Protein AF-A0A2V5PEE8-F1 (afdb_monomer_lite)

Sequence (218 aa):
MLLSPWPALESLPDLNAVPAVWRRLLGQHFEPFRRTFLQPKPEPARSIPCDHCACAHEIIHQPNNSPPETRNTEHGTRIQHPSLLAICRCSPWTCPNLHLSPADIILLELSWPKLARALCRALGLNSHFADVRLHQTFQIGSWSAAAVSAILTIQSDPHEFRRVVAELVARLRQPFILLAPTSTHLDASCAELLACAQAGFFGLDSHVRLSEHGTLQP

pLDDT: mean 89.58, std 14.32, range [41.41, 98.75]

Secondary structure (DSSP, 8-state):
--S-STHHHHT-TTSEE-HHHHHHHHGGGHHHHHHHHEEEEEEEPSEEE-TTTSSEEEEEEE-TTSPPP-----S-----PPEEEEEE--SS--PPPEEE-GGGGEEEEE-HHHHHHHHHHHTT-EEEEEEEEETTEEEEEEETTTTEEEEEE--SSHHHHHHHHHHHHHHH-S-EEEEES-STT--HHHHHHHHHTT-EEEEHHHH-EE-TTS-EE-

Structure (mmCIF, N/CA/C/O backbone):
data_AF-A0A2V5PEE8-F1
#
_entry.id   AF-A0A2V5PEE8-F1
#
loop_
_atom_site.group_PDB
_atom_site.id
_atom_site.type_symbol
_atom_site.label_atom_id
_atom_site.label_alt_id
_atom_site.label_comp_id
_atom_site.label_asym_id
_atom_site.label_entity_id
_atom_site.label_seq_id
_atom_site.pdbx_PDB_ins_code
_atom_site.Cartn_x
_atom_site.Cartn_y
_atom_site.Cartn_z
_atom_site.occupancy
_atom_site.B_iso_or_equiv
_atom_site.auth_seq_id
_atom_site.auth_comp_id
_atom_site.auth_asym_id
_atom_site.auth_atom_id
_atom_site.pdbx_PDB_model_num
ATOM 1 N N . MET A 1 1 ? -6.081 -11.577 -13.758 1.00 45.28 1 MET A N 1
ATOM 2 C CA . MET A 1 1 ? -6.205 -10.110 -13.618 1.00 45.28 1 MET A CA 1
ATOM 3 C C . MET A 1 1 ? -6.466 -9.820 -12.156 1.00 45.28 1 MET A C 1
ATOM 5 O O . MET A 1 1 ? -7.412 -10.381 -11.620 1.00 45.28 1 MET A O 1
ATOM 9 N N . LEU A 1 2 ? -5.608 -9.037 -11.500 1.00 54.59 2 LEU A N 1
ATOM 10 C CA . LEU A 1 2 ? -5.876 -8.579 -10.137 1.00 54.59 2 LEU A CA 1
ATOM 11 C C . LEU A 1 2 ? -7.059 -7.604 -10.200 1.00 54.59 2 LEU A C 1
ATOM 13 O O . LEU A 1 2 ? -6.990 -6.606 -10.910 1.00 54.59 2 LEU A O 1
ATOM 17 N N . LEU A 1 3 ? -8.152 -7.925 -9.505 1.00 77.50 3 LEU A N 1
ATOM 18 C CA . LEU A 1 3 ? -9.361 -7.088 -9.401 1.00 77.50 3 LEU A CA 1
ATOM 19 C C . LEU A 1 3 ? -9.147 -5.849 -8.507 1.00 77.50 3 LEU A C 1
ATOM 21 O O . LEU A 1 3 ? -10.050 -5.032 -8.352 1.00 77.50 3 LEU A O 1
ATOM 25 N N . SER A 1 4 ? -7.969 -5.736 -7.890 1.00 90.31 4 SER A N 1
ATOM 26 C CA . SER A 1 4 ? -7.662 -4.804 -6.814 1.00 90.31 4 SER A CA 1
ATOM 27 C C . SER A 1 4 ? -6.193 -4.361 -6.892 1.00 90.31 4 SER A C 1
ATOM 29 O O . SER A 1 4 ? -5.327 -5.207 -7.133 1.00 90.31 4 SER A O 1
ATOM 31 N N . PRO A 1 5 ? -5.882 -3.066 -6.685 1.00 94.62 5 PRO A N 1
ATOM 32 C CA . PRO A 1 5 ? -4.507 -2.566 -6.700 1.00 94.62 5 PRO A CA 1
ATOM 33 C C . PRO A 1 5 ? -3.735 -2.866 -5.407 1.00 94.62 5 PRO A C 1
ATOM 35 O O . PRO A 1 5 ? -2.516 -2.733 -5.381 1.00 94.62 5 PRO A O 1
ATOM 38 N N . TRP A 1 6 ? -4.415 -3.229 -4.321 1.00 97.06 6 TRP A N 1
ATOM 39 C CA . TRP A 1 6 ? -3.818 -3.249 -2.985 1.00 97.06 6 TRP A CA 1
ATOM 40 C C . TRP A 1 6 ? -2.782 -4.355 -2.739 1.00 97.06 6 TRP A C 1
ATOM 42 O O . TRP A 1 6 ? -1.749 -4.028 -2.153 1.00 97.06 6 TRP A O 1
ATOM 52 N N . PRO A 1 7 ? -2.940 -5.597 -3.247 1.00 96.62 7 PRO A N 1
ATOM 53 C CA . PRO A 1 7 ? -1.907 -6.630 -3.106 1.00 96.62 7 PRO A CA 1
ATOM 54 C C . PRO A 1 7 ? -0.537 -6.215 -3.674 1.00 96.62 7 PRO A C 1
ATOM 56 O O . PRO A 1 7 ? 0.505 -6.702 -3.234 1.00 96.62 7 PRO A O 1
ATOM 59 N N . ALA A 1 8 ? -0.511 -5.282 -4.636 1.00 96.12 8 ALA A N 1
ATOM 60 C CA . ALA A 1 8 ? 0.733 -4.761 -5.199 1.00 96.12 8 ALA A CA 1
ATOM 61 C C . ALA A 1 8 ? 1.607 -4.056 -4.151 1.00 96.12 8 ALA A C 1
ATOM 63 O O . ALA A 1 8 ? 2.831 -4.097 -4.258 1.00 96.12 8 ALA A O 1
ATOM 64 N N . LEU A 1 9 ? 0.995 -3.423 -3.144 1.00 97.00 9 LEU A N 1
ATOM 65 C CA . LEU A 1 9 ? 1.716 -2.706 -2.091 1.00 97.00 9 LEU A CA 1
ATOM 66 C C . LEU A 1 9 ? 2.415 -3.667 -1.126 1.00 97.00 9 LEU A C 1
ATOM 68 O O . LEU A 1 9 ? 3.511 -3.380 -0.670 1.00 97.00 9 LEU A O 1
ATOM 72 N N . GLU A 1 10 ? 1.835 -4.837 -0.881 1.00 96.88 10 GLU A N 1
ATOM 73 C CA . GLU A 1 10 ? 2.444 -5.879 -0.040 1.00 96.88 10 GLU A CA 1
ATOM 74 C C . GLU A 1 10 ? 3.516 -6.671 -0.807 1.00 96.88 10 GLU A C 1
ATOM 76 O O . GLU A 1 10 ? 4.359 -7.329 -0.217 1.00 96.88 10 GLU A O 1
ATOM 81 N N . SER A 1 11 ? 3.548 -6.569 -2.137 1.00 95.62 11 SER A N 1
ATOM 82 C CA . SER A 1 11 ? 4.553 -7.247 -2.967 1.00 95.62 11 SER A CA 1
ATOM 83 C C . SER A 1 11 ? 5.883 -6.484 -3.079 1.00 95.62 11 SER A C 1
ATOM 85 O O . SER A 1 11 ? 6.828 -6.994 -3.682 1.00 95.62 11 SER A O 1
ATOM 87 N N . LEU A 1 12 ? 5.961 -5.250 -2.565 1.00 94.31 12 LEU A N 1
ATOM 88 C CA . LEU A 1 12 ? 7.124 -4.368 -2.700 1.00 94.31 12 LEU A CA 1
ATOM 89 C C . LEU A 1 12 ? 7.669 -3.964 -1.326 1.00 94.31 12 LEU A C 1
ATOM 91 O O . LEU A 1 12 ? 7.121 -3.042 -0.721 1.00 94.31 12 LEU A O 1
ATOM 95 N N . PRO A 1 13 ? 8.780 -4.572 -0.864 1.00 91.12 13 PRO A N 1
ATOM 96 C CA . PRO A 1 13 ? 9.318 -4.323 0.467 1.00 91.12 13 PRO A CA 1
ATOM 97 C C . PRO A 1 13 ? 9.578 -2.861 0.793 1.00 91.12 13 PRO A C 1
ATOM 99 O O . PRO A 1 13 ? 9.283 -2.468 1.903 1.00 91.12 13 PRO A O 1
ATOM 102 N N . ASP A 1 14 ? 10.053 -2.048 -0.153 1.00 91.56 14 ASP A N 1
ATOM 103 C CA . ASP A 1 14 ? 10.361 -0.630 0.086 1.00 91.56 14 ASP A CA 1
ATOM 104 C C . ASP A 1 14 ? 9.346 0.334 -0.554 1.00 91.56 14 ASP A C 1
ATOM 106 O O . ASP A 1 14 ? 9.611 1.535 -0.672 1.00 91.56 14 ASP A O 1
ATOM 110 N N . LEU A 1 15 ? 8.219 -0.189 -1.055 1.00 96.00 15 LEU A N 1
ATOM 111 C CA . LEU A 1 15 ? 7.179 0.572 -1.764 1.00 96.00 15 LEU A CA 1
ATOM 112 C C . LEU A 1 15 ? 7.715 1.473 -2.881 1.00 96.00 15 LEU A C 1
ATOM 114 O O . LEU A 1 15 ? 7.145 2.524 -3.190 1.00 96.00 15 LEU A O 1
ATOM 118 N N . ASN A 1 16 ? 8.817 1.054 -3.498 1.00 95.50 16 ASN A N 1
ATOM 119 C CA . ASN A 1 16 ? 9.395 1.700 -4.656 1.00 95.50 16 ASN A CA 1
ATOM 120 C C . ASN A 1 16 ? 9.875 0.665 -5.670 1.00 95.50 16 ASN A C 1
ATOM 122 O O . ASN A 1 16 ? 10.332 -0.416 -5.307 1.00 95.50 16 ASN A O 1
ATOM 126 N N . ALA A 1 17 ? 9.711 0.990 -6.948 1.00 96.06 17 ALA A N 1
ATOM 127 C CA . ALA A 1 17 ? 10.112 0.144 -8.061 1.00 96.06 17 ALA A CA 1
ATOM 128 C C . ALA A 1 17 ? 10.103 0.932 -9.379 1.00 96.06 17 ALA A C 1
ATOM 130 O O . ALA A 1 17 ? 9.542 2.026 -9.472 1.00 96.06 17 ALA A O 1
ATOM 131 N N . VAL A 1 18 ? 10.704 0.365 -10.425 1.00 95.88 18 VAL A N 1
ATOM 132 C CA . VAL A 1 18 ? 10.614 0.910 -11.790 1.00 95.88 18 VAL A CA 1
ATOM 133 C C . VAL A 1 18 ? 9.204 0.746 -12.377 1.00 95.88 18 VAL A C 1
ATOM 135 O O . VAL A 1 18 ? 8.442 -0.114 -11.919 1.00 95.88 18 VAL A O 1
ATOM 138 N N . PRO A 1 19 ? 8.827 1.504 -13.428 1.00 95.81 19 PRO A N 1
ATOM 139 C CA . PRO A 1 19 ? 7.478 1.466 -13.987 1.00 95.81 19 PRO A CA 1
ATOM 140 C C . PRO A 1 19 ? 7.071 0.078 -14.484 1.00 95.81 19 PRO A C 1
ATOM 142 O O . PRO A 1 19 ? 5.904 -0.283 -14.374 1.00 95.81 19 PRO A O 1
ATOM 145 N N . ALA A 1 20 ? 8.016 -0.720 -14.993 1.00 92.94 20 ALA A N 1
ATOM 146 C CA . ALA A 1 20 ? 7.753 -2.090 -15.434 1.00 92.94 20 ALA A CA 1
ATOM 147 C C . ALA A 1 20 ? 7.239 -2.989 -14.292 1.00 92.94 20 ALA A C 1
ATOM 149 O O . ALA A 1 20 ? 6.249 -3.699 -14.463 1.00 92.94 20 ALA A O 1
ATOM 150 N N . VAL A 1 21 ? 7.847 -2.902 -13.102 1.00 94.69 21 VAL A N 1
ATOM 151 C CA . VAL A 1 21 ? 7.426 -3.672 -11.918 1.00 94.69 21 VAL A CA 1
ATOM 152 C C . VAL A 1 21 ? 6.038 -3.236 -11.463 1.00 94.69 21 VAL A C 1
ATOM 154 O O . VAL A 1 21 ? 5.158 -4.074 -11.280 1.00 94.69 21 VAL A O 1
ATOM 157 N N . TRP A 1 22 ? 5.815 -1.925 -11.338 1.00 96.25 22 TRP A N 1
ATOM 158 C CA . TRP A 1 22 ? 4.511 -1.391 -10.953 1.00 96.25 22 TRP A CA 1
ATOM 159 C C . TRP A 1 22 ? 3.411 -1.771 -11.949 1.00 96.25 22 TRP A C 1
ATOM 161 O O . TRP A 1 22 ? 2.328 -2.159 -11.525 1.00 96.25 22 TRP A O 1
ATOM 171 N N . ARG A 1 23 ? 3.678 -1.720 -13.262 1.00 95.12 23 ARG A N 1
ATOM 172 C CA . ARG A 1 23 ? 2.737 -2.173 -14.303 1.00 95.12 23 ARG A CA 1
ATOM 173 C C . ARG A 1 23 ? 2.395 -3.645 -14.159 1.00 95.12 23 ARG A C 1
ATOM 175 O O . ARG A 1 23 ? 1.227 -4.003 -14.260 1.00 95.12 23 ARG A O 1
ATOM 182 N N . ARG A 1 24 ? 3.397 -4.487 -13.900 1.00 93.19 24 ARG A N 1
ATOM 183 C CA . ARG A 1 24 ? 3.196 -5.925 -13.703 1.00 93.19 24 ARG A CA 1
ATOM 184 C C . ARG A 1 24 ? 2.301 -6.212 -12.497 1.00 93.19 24 ARG A C 1
ATOM 186 O O . ARG A 1 24 ? 1.433 -7.071 -12.590 1.00 93.19 24 ARG A O 1
ATOM 193 N N . LEU A 1 25 ? 2.498 -5.488 -11.394 1.00 94.50 25 LEU A N 1
ATOM 194 C CA . LEU A 1 25 ? 1.741 -5.689 -10.155 1.00 94.50 25 LEU A CA 1
ATOM 195 C C . LEU A 1 25 ? 0.342 -5.055 -10.189 1.00 94.50 25 LEU A C 1
ATOM 197 O O . LEU A 1 25 ? -0.610 -5.655 -9.710 1.00 94.50 25 LEU A O 1
ATOM 201 N N . LEU A 1 26 ? 0.193 -3.854 -10.750 1.00 95.38 26 LEU A N 1
ATOM 202 C CA . LEU A 1 26 ? -1.079 -3.117 -10.754 1.00 95.38 26 LEU A CA 1
ATOM 203 C C . LEU A 1 26 ? -1.955 -3.430 -11.976 1.00 95.38 26 LEU A C 1
ATOM 205 O O . LEU A 1 26 ? -3.162 -3.184 -11.950 1.00 95.38 26 LEU A O 1
ATOM 209 N N . GLY A 1 27 ? -1.373 -3.944 -13.063 1.00 94.00 27 GLY A N 1
ATOM 210 C CA . GLY A 1 27 ? -2.080 -4.212 -14.313 1.00 94.00 27 GLY A CA 1
ATOM 211 C C . GLY A 1 27 ? -2.817 -2.973 -14.830 1.00 94.00 27 GLY A C 1
ATOM 212 O O . GLY A 1 27 ? -2.241 -1.891 -14.951 1.00 94.00 27 GLY A O 1
ATOM 213 N N . GLN A 1 28 ? -4.119 -3.116 -15.085 1.00 93.62 28 GLN A N 1
ATOM 214 C CA . GLN A 1 28 ? -4.995 -2.029 -15.544 1.00 93.62 28 GLN A CA 1
ATOM 215 C C . GLN A 1 28 ? -5.064 -0.832 -14.579 1.00 93.62 28 GLN A C 1
ATOM 217 O O . GLN A 1 28 ? -5.349 0.287 -14.995 1.00 93.62 28 GLN A O 1
ATOM 222 N N . HIS A 1 29 ? -4.768 -1.043 -13.293 1.00 95.38 29 HIS A N 1
ATOM 223 C CA . HIS A 1 29 ? -4.786 0.015 -12.287 1.00 95.38 29 HIS A CA 1
ATOM 224 C C . HIS A 1 29 ? -3.525 0.883 -12.313 1.00 95.38 29 HIS A C 1
ATOM 226 O O . HIS A 1 29 ? -3.471 1.885 -11.603 1.00 95.38 29 HIS A O 1
ATOM 232 N N . PHE A 1 30 ? -2.517 0.537 -13.121 1.00 95.94 30 PHE A N 1
ATOM 233 C CA . PHE A 1 30 ? -1.228 1.219 -13.100 1.00 95.94 30 PHE A CA 1
ATOM 234 C C . PHE A 1 30 ? -1.333 2.721 -13.365 1.00 95.94 30 PHE A C 1
ATOM 236 O O . PHE A 1 30 ? -0.874 3.500 -12.539 1.00 95.94 30 PHE A O 1
ATOM 243 N N . GLU A 1 31 ? -1.929 3.151 -14.479 1.00 96.19 31 GLU A N 1
ATOM 244 C CA . GLU A 1 31 ? -1.975 4.581 -14.818 1.00 96.19 31 GLU A CA 1
ATOM 245 C C . GLU A 1 31 ? -2.775 5.432 -13.811 1.00 96.19 31 GLU A C 1
ATOM 247 O O . GLU A 1 31 ? -2.235 6.448 -13.352 1.00 96.19 31 GLU A O 1
ATOM 252 N N . PRO A 1 32 ? -4.002 5.055 -13.383 1.00 96.31 32 PRO A N 1
ATOM 253 C CA . PRO A 1 32 ? -4.707 5.823 -12.357 1.00 96.31 32 PRO A CA 1
ATOM 254 C C . PRO A 1 32 ? -3.964 5.822 -11.017 1.00 96.31 32 PRO A C 1
ATOM 256 O O . PRO A 1 32 ? -3.878 6.868 -10.371 1.00 96.31 32 PRO A O 1
ATOM 259 N N . PHE A 1 33 ? -3.378 4.690 -10.612 1.00 97.50 33 PHE A N 1
ATOM 260 C CA . PHE A 1 33 ? -2.628 4.597 -9.360 1.00 97.50 33 PHE A CA 1
ATOM 261 C C . PHE A 1 33 ? -1.346 5.434 -9.410 1.00 97.50 33 PHE A C 1
ATOM 263 O O . PHE A 1 33 ? -1.071 6.205 -8.493 1.00 97.50 33 PHE A O 1
ATOM 270 N N . ARG A 1 34 ? -0.588 5.348 -10.508 1.00 96.94 34 ARG A N 1
ATOM 271 C CA . ARG A 1 34 ? 0.643 6.110 -10.736 1.00 96.94 34 ARG A CA 1
ATOM 272 C C . ARG A 1 34 ? 0.391 7.604 -10.656 1.00 96.94 34 ARG A C 1
ATOM 274 O O . ARG A 1 34 ? 1.110 8.297 -9.943 1.00 96.94 34 ARG A O 1
ATOM 281 N N . ARG A 1 35 ? -0.619 8.098 -11.377 1.00 96.12 35 ARG A N 1
ATOM 282 C CA . ARG A 1 35 ? -0.937 9.531 -11.431 1.00 96.12 35 ARG A CA 1
ATOM 283 C C . ARG A 1 35 ? -1.267 10.096 -10.051 1.00 96.12 35 ARG A C 1
ATOM 285 O O . ARG A 1 35 ? -0.891 11.229 -9.754 1.00 96.12 35 ARG A O 1
ATOM 292 N N . THR A 1 36 ? -1.965 9.324 -9.220 1.00 96.81 36 THR A N 1
ATOM 293 C CA . THR A 1 36 ? -2.454 9.815 -7.929 1.00 96.81 36 THR A CA 1
ATOM 294 C C . THR A 1 36 ? -1.487 9.542 -6.780 1.00 96.81 36 THR A C 1
ATOM 296 O O . THR A 1 36 ? -1.295 10.418 -5.936 1.00 96.81 36 THR A O 1
ATOM 299 N N . PHE A 1 37 ? -0.875 8.359 -6.722 1.00 98.06 37 PHE A N 1
ATOM 300 C CA . PHE A 1 37 ? -0.197 7.864 -5.519 1.00 98.06 37 PHE A CA 1
ATOM 301 C C . PHE A 1 37 ? 1.295 7.629 -5.677 1.00 98.06 37 PHE A C 1
ATOM 303 O O . PHE A 1 37 ? 1.962 7.516 -4.655 1.00 98.06 37 PHE A O 1
ATOM 310 N N . LEU A 1 38 ? 1.839 7.589 -6.894 1.00 97.88 38 LEU A N 1
ATOM 311 C CA . LEU A 1 38 ? 3.279 7.428 -7.083 1.00 97.88 38 LEU A CA 1
ATOM 312 C C . LEU A 1 38 ? 3.967 8.777 -7.308 1.00 97.88 38 LEU A C 1
ATOM 314 O O . LEU A 1 38 ? 3.381 9.731 -7.830 1.00 97.88 38 LEU A O 1
ATOM 318 N N . GLN A 1 39 ? 5.227 8.862 -6.899 1.00 97.31 39 GLN A N 1
ATOM 319 C CA . GLN A 1 39 ? 6.101 10.003 -7.156 1.00 97.31 39 GLN A CA 1
ATOM 320 C C . GLN A 1 39 ? 7.490 9.518 -7.594 1.00 97.31 39 GLN A C 1
ATOM 322 O O . GLN A 1 39 ? 7.911 8.438 -7.179 1.00 97.31 39 GLN A O 1
ATOM 327 N N . PRO A 1 40 ? 8.192 10.262 -8.464 1.00 97.06 40 PRO A N 1
ATOM 328 C CA . PRO A 1 40 ? 9.545 9.903 -8.864 1.00 97.06 40 PRO A CA 1
ATOM 329 C C . PRO A 1 40 ? 10.533 10.162 -7.724 1.00 97.06 40 PRO A C 1
ATOM 331 O O . PRO A 1 40 ? 10.466 11.203 -7.067 1.00 97.06 40 PRO A O 1
ATOM 334 N N . LYS A 1 41 ? 11.486 9.249 -7.541 1.00 94.38 41 LYS A N 1
ATOM 335 C CA . LYS A 1 41 ? 12.685 9.489 -6.737 1.00 94.38 41 LYS A CA 1
ATOM 336 C C . LYS A 1 41 ? 13.744 10.219 -7.575 1.00 94.38 41 LYS A C 1
ATOM 338 O O . LYS A 1 41 ? 13.772 10.045 -8.794 1.00 94.38 41 LYS A O 1
ATOM 343 N N . PRO A 1 42 ? 14.625 11.019 -6.945 1.00 90.44 42 PRO A N 1
ATOM 344 C CA . PRO A 1 42 ? 15.695 11.722 -7.656 1.00 90.44 42 PRO A CA 1
ATOM 345 C C . PRO A 1 42 ? 16.699 10.770 -8.314 1.00 90.44 42 PRO A C 1
ATOM 347 O O . PRO A 1 42 ? 17.262 11.077 -9.361 1.00 90.44 42 PRO A O 1
ATOM 350 N N . GLU A 1 43 ? 16.930 9.620 -7.683 1.00 91.44 43 GLU A N 1
ATOM 351 C CA . G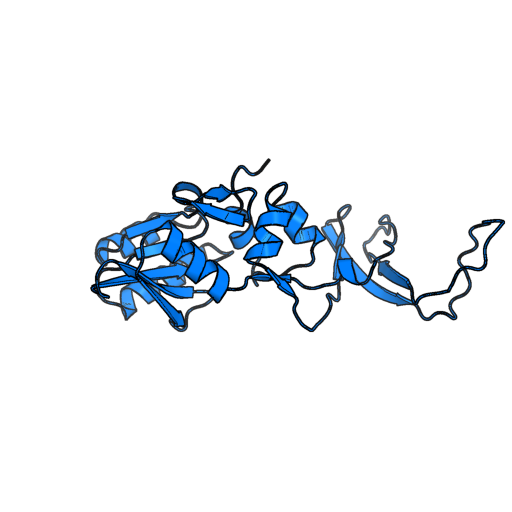LU A 1 43 ? 17.895 8.627 -8.138 1.00 91.44 43 GLU A CA 1
ATOM 352 C C . GLU A 1 43 ? 17.251 7.665 -9.148 1.00 91.44 43 GLU A C 1
ATOM 354 O O . GLU A 1 43 ? 16.196 7.089 -8.855 1.00 91.44 43 GLU A O 1
ATOM 359 N N . PRO A 1 44 ? 17.870 7.454 -10.324 1.00 90.56 44 PRO A N 1
ATOM 360 C CA . PRO A 1 44 ? 17.406 6.446 -11.261 1.00 90.56 44 PRO A CA 1
ATOM 361 C C . PRO A 1 44 ? 17.688 5.037 -10.731 1.00 90.56 44 PRO A C 1
ATOM 363 O O . PRO A 1 44 ? 18.603 4.806 -9.935 1.00 90.56 44 PRO A O 1
ATOM 366 N N . ALA A 1 45 ? 16.921 4.071 -11.223 1.00 92.50 45 ALA A N 1
ATOM 367 C CA . ALA A 1 45 ? 17.178 2.668 -10.962 1.00 92.50 45 ALA A CA 1
ATOM 368 C C . ALA A 1 45 ? 18.542 2.248 -11.527 1.00 92.50 45 ALA A C 1
ATOM 370 O O . ALA A 1 45 ? 18.963 2.695 -12.593 1.00 92.50 45 ALA A O 1
ATOM 371 N N . ARG A 1 46 ? 19.219 1.350 -10.807 1.00 91.88 46 ARG A N 1
ATOM 372 C CA . ARG A 1 46 ? 20.481 0.725 -11.245 1.00 91.88 46 ARG A CA 1
ATOM 373 C C . ARG A 1 46 ? 20.263 -0.627 -11.916 1.00 91.88 46 ARG A C 1
ATOM 375 O O . ARG A 1 46 ? 21.160 -1.150 -12.571 1.00 91.88 46 ARG A O 1
ATOM 382 N N . SER A 1 47 ? 19.075 -1.193 -11.747 1.00 91.75 47 SER A N 1
ATOM 383 C CA . SER A 1 47 ? 18.680 -2.448 -12.360 1.00 91.75 47 SER A CA 1
ATOM 384 C C . SER A 1 47 ? 17.174 -2.505 -12.609 1.00 91.75 47 SER A C 1
ATOM 386 O O . SER A 1 47 ? 16.397 -1.766 -12.001 1.00 91.75 47 SER A O 1
ATOM 388 N N . ILE A 1 48 ? 16.767 -3.397 -13.510 1.00 91.88 48 ILE A N 1
ATOM 389 C CA . ILE A 1 48 ? 15.367 -3.762 -13.763 1.00 91.88 48 ILE A CA 1
ATOM 390 C C . ILE A 1 48 ? 15.221 -5.286 -13.710 1.00 91.88 48 ILE A C 1
ATOM 392 O O . ILE A 1 48 ? 16.187 -5.992 -13.997 1.00 91.88 48 ILE A O 1
ATOM 396 N N . PRO A 1 49 ? 14.053 -5.833 -13.337 1.00 89.75 49 PRO A N 1
ATOM 397 C CA . PRO A 1 49 ? 13.855 -7.279 -13.364 1.00 89.75 49 PRO A CA 1
ATOM 398 C C . PRO A 1 49 ? 13.903 -7.820 -14.796 1.00 89.75 49 PRO A C 1
ATOM 400 O O . PRO A 1 49 ? 13.391 -7.200 -15.727 1.00 89.75 49 PRO A O 1
ATOM 403 N N . CYS A 1 50 ? 14.466 -9.013 -14.951 1.00 89.25 50 CYS A N 1
ATOM 404 C CA . CYS A 1 50 ? 14.406 -9.772 -16.187 1.00 89.25 50 CYS A CA 1
ATOM 405 C C . CYS A 1 50 ? 13.109 -10.587 -16.247 1.00 89.25 50 CYS A C 1
ATOM 407 O O . CYS A 1 50 ? 12.869 -11.435 -15.386 1.00 89.25 50 CYS A O 1
ATOM 409 N N . ASP A 1 51 ? 12.325 -10.408 -17.310 1.00 85.31 51 ASP A N 1
ATOM 410 C CA . ASP A 1 51 ? 11.096 -11.183 -17.532 1.00 85.31 51 ASP A CA 1
ATOM 411 C C . ASP A 1 51 ? 11.347 -12.641 -17.970 1.00 85.31 51 ASP A C 1
ATOM 413 O O . ASP A 1 51 ? 10.409 -13.432 -18.023 1.00 85.31 51 ASP A O 1
ATOM 417 N N . HIS A 1 52 ? 12.595 -13.020 -18.281 1.00 85.69 52 HIS A N 1
ATOM 418 C CA . HIS A 1 52 ? 12.933 -14.360 -18.775 1.00 85.69 52 HIS A CA 1
ATOM 419 C C . HIS A 1 52 ? 13.513 -15.288 -17.699 1.00 85.69 52 HIS A C 1
ATOM 421 O O . HIS A 1 52 ? 13.086 -16.432 -17.586 1.00 85.69 52 HIS A O 1
ATOM 427 N N . CYS A 1 53 ? 14.484 -14.816 -16.910 1.00 87.88 53 CYS A N 1
ATOM 428 C CA . CYS A 1 53 ? 15.248 -15.666 -15.987 1.00 87.88 53 CYS A CA 1
ATOM 429 C C . CYS A 1 53 ? 15.131 -15.266 -14.508 1.00 87.88 53 CYS A C 1
ATOM 431 O O . CYS A 1 53 ? 15.843 -15.818 -13.675 1.00 87.88 53 CYS A O 1
ATOM 433 N N . ALA A 1 54 ? 14.278 -14.289 -14.180 1.00 84.06 54 ALA A N 1
ATOM 434 C CA . ALA A 1 54 ? 14.100 -13.739 -12.832 1.00 84.06 54 ALA A CA 1
ATOM 435 C C . ALA A 1 54 ? 15.352 -13.099 -12.184 1.00 84.06 54 ALA A C 1
ATOM 437 O O . ALA A 1 54 ? 15.278 -12.634 -11.047 1.00 84.06 54 ALA A O 1
ATOM 438 N N . CYS A 1 55 ? 16.486 -13.000 -12.891 1.00 89.38 55 CYS A N 1
ATOM 439 C CA . CYS A 1 55 ? 17.607 -12.150 -12.485 1.00 89.38 55 CYS A CA 1
ATOM 440 C C . CYS A 1 55 ? 17.259 -10.656 -12.622 1.00 89.38 55 CYS A C 1
ATOM 442 O O . CYS A 1 55 ? 16.200 -10.280 -13.125 1.00 89.38 55 CYS A O 1
ATOM 444 N N . ALA A 1 56 ? 18.192 -9.789 -12.234 1.00 89.50 56 ALA A N 1
ATOM 445 C CA . ALA A 1 56 ? 18.132 -8.366 -12.539 1.00 89.50 56 ALA A CA 1
ATOM 446 C C . ALA A 1 56 ? 19.046 -8.039 -13.732 1.00 89.50 56 ALA A C 1
ATOM 448 O O . ALA A 1 56 ? 20.208 -8.451 -13.764 1.00 89.50 56 ALA A O 1
ATOM 449 N N . HIS A 1 57 ? 18.526 -7.299 -14.710 1.00 91.38 57 HIS A N 1
ATOM 450 C CA . HIS A 1 57 ? 19.343 -6.616 -15.704 1.00 91.38 57 HIS A CA 1
ATOM 451 C C . HIS A 1 57 ? 19.985 -5.392 -15.059 1.00 91.38 57 HIS A C 1
ATOM 453 O O . HIS A 1 57 ? 19.289 -4.541 -14.508 1.00 91.38 57 HIS A O 1
ATOM 459 N N . GLU A 1 58 ? 21.303 -5.288 -15.152 1.00 93.12 58 GLU A N 1
ATOM 460 C CA . GLU A 1 58 ? 22.057 -4.107 -14.746 1.00 93.12 58 GLU A CA 1
ATOM 461 C C . GLU A 1 58 ? 21.916 -3.011 -15.803 1.00 93.12 58 GLU A C 1
ATOM 463 O O . GLU A 1 58 ? 22.034 -3.288 -16.998 1.00 93.12 58 GLU A O 1
ATOM 468 N N . ILE A 1 59 ? 21.665 -1.776 -15.368 1.00 92.31 59 ILE A N 1
ATOM 469 C CA . ILE A 1 59 ? 21.564 -0.618 -16.255 1.00 92.31 59 ILE A CA 1
ATOM 470 C C . ILE A 1 59 ? 22.957 -0.030 -16.473 1.00 92.31 59 ILE A C 1
ATOM 472 O O . ILE A 1 59 ? 23.635 0.366 -15.525 1.00 92.31 59 ILE A O 1
ATOM 476 N N . ILE A 1 60 ? 23.357 0.076 -17.736 1.00 90.00 60 ILE A N 1
ATOM 477 C CA . ILE A 1 60 ? 24.640 0.624 -18.165 1.00 90.00 60 ILE A CA 1
ATOM 478 C C . ILE A 1 60 ? 24.390 1.820 -19.080 1.00 90.00 60 ILE A C 1
ATOM 480 O O . ILE A 1 60 ? 23.561 1.780 -19.991 1.00 90.00 60 ILE A O 1
ATOM 484 N N . HIS A 1 61 ? 25.145 2.890 -18.840 1.00 85.19 61 HIS A N 1
ATOM 485 C CA . HIS A 1 61 ? 25.221 4.033 -19.738 1.00 85.19 61 HIS A CA 1
ATOM 486 C C . HIS A 1 61 ? 26.300 3.761 -20.780 1.00 85.19 61 HIS A C 1
ATOM 488 O O . HIS A 1 61 ? 27.491 3.821 -20.469 1.00 85.19 61 HIS A O 1
ATOM 494 N N . GLN A 1 62 ? 25.898 3.463 -22.012 1.00 71.94 62 GLN A N 1
ATOM 495 C CA . GLN A 1 62 ? 26.859 3.313 -23.092 1.00 71.94 62 GLN A CA 1
ATOM 496 C C . GLN A 1 62 ? 27.259 4.705 -23.612 1.00 71.94 62 GLN A C 1
ATOM 498 O O . GLN A 1 62 ? 26.384 5.470 -24.040 1.00 71.94 62 GLN A O 1
ATOM 503 N N . PRO A 1 63 ? 28.554 5.073 -23.577 1.00 60.78 63 PRO A N 1
ATOM 504 C CA . PRO A 1 63 ? 29.009 6.332 -24.147 1.00 60.78 63 PRO A CA 1
ATOM 505 C C . PRO A 1 63 ? 28.772 6.345 -25.663 1.00 60.78 63 PRO A C 1
ATOM 507 O O . PRO A 1 63 ? 28.880 5.317 -26.330 1.00 60.78 63 PRO A O 1
ATOM 510 N N . ASN A 1 64 ? 28.511 7.528 -26.223 1.00 58.31 64 ASN A N 1
ATOM 511 C CA . ASN A 1 64 ? 28.238 7.728 -27.656 1.00 58.31 64 ASN A CA 1
ATOM 512 C C . ASN A 1 64 ? 29.341 7.206 -28.598 1.00 58.31 64 ASN A C 1
ATOM 514 O O . ASN A 1 64 ? 29.111 7.071 -29.792 1.00 58.31 64 ASN A O 1
ATOM 518 N N . ASN A 1 65 ? 30.526 6.902 -28.066 1.00 54.72 65 ASN A N 1
ATOM 519 C CA . ASN A 1 65 ? 31.710 6.523 -28.833 1.00 54.72 65 ASN A CA 1
ATOM 520 C C . ASN A 1 65 ? 31.901 5.001 -28.946 1.00 54.72 65 ASN A C 1
ATOM 522 O O . ASN A 1 65 ? 32.927 4.552 -29.455 1.00 54.72 65 ASN A O 1
ATOM 526 N N . SER A 1 66 ? 30.968 4.195 -28.435 1.00 52.84 66 SER A N 1
ATOM 527 C CA . SER A 1 66 ? 30.993 2.750 -28.666 1.00 52.84 66 SER A CA 1
ATOM 528 C C . SER A 1 66 ? 30.833 2.462 -30.164 1.00 52.84 66 SER A C 1
ATOM 530 O O . SER A 1 66 ? 30.028 3.138 -30.812 1.00 52.84 66 SER A O 1
ATOM 532 N N . PRO A 1 67 ? 31.573 1.487 -30.732 1.00 52.12 67 PRO A N 1
ATOM 533 C CA . PRO A 1 67 ? 31.425 1.129 -32.136 1.00 52.12 67 PRO A CA 1
ATOM 534 C C . PRO A 1 67 ? 29.943 0.872 -32.427 1.00 52.12 67 PRO A C 1
ATOM 536 O O . PRO A 1 67 ? 29.297 0.196 -31.620 1.00 52.12 67 PRO A O 1
ATOM 539 N N . PRO A 1 68 ? 29.380 1.413 -33.522 1.00 50.41 68 PRO A N 1
ATOM 540 C CA . PRO A 1 68 ? 28.009 1.103 -33.882 1.00 50.41 68 PRO A CA 1
ATOM 541 C C . PRO A 1 68 ? 27.890 -0.417 -33.986 1.00 50.41 68 PRO A C 1
ATOM 543 O O . PRO A 1 68 ? 28.621 -1.041 -34.757 1.00 50.41 68 PRO A O 1
ATOM 546 N N . GLU A 1 69 ? 26.990 -1.015 -33.203 1.00 49.28 69 GLU A N 1
ATOM 547 C CA . GLU A 1 69 ? 26.539 -2.369 -33.501 1.00 49.28 69 GLU A CA 1
ATOM 548 C C . GLU A 1 69 ? 26.077 -2.346 -34.958 1.00 49.28 69 GLU A C 1
ATOM 550 O O . GLU A 1 69 ? 25.221 -1.540 -35.337 1.00 49.28 69 GLU A O 1
ATOM 555 N N . THR A 1 70 ? 26.713 -3.163 -35.794 1.00 41.66 70 THR A N 1
ATOM 556 C CA . THR A 1 70 ? 26.491 -3.249 -37.236 1.00 41.66 70 THR A CA 1
ATOM 557 C C . THR A 1 70 ? 25.094 -3.796 -37.519 1.00 41.66 70 THR A C 1
ATOM 559 O O . THR A 1 70 ? 24.904 -4.942 -37.915 1.00 41.66 70 THR A O 1
ATOM 562 N N . ARG A 1 71 ? 24.074 -2.959 -37.335 1.00 47.31 71 ARG A N 1
ATOM 563 C CA . ARG A 1 71 ? 22.797 -3.103 -38.020 1.00 47.31 71 ARG A CA 1
ATOM 564 C C . ARG A 1 71 ? 22.882 -2.288 -39.296 1.00 47.31 71 ARG A C 1
ATOM 566 O O . ARG A 1 71 ? 22.889 -1.062 -39.259 1.00 47.31 71 ARG A O 1
ATOM 573 N N . ASN A 1 72 ? 22.951 -2.998 -40.418 1.00 41.41 72 ASN A N 1
ATOM 574 C CA . ASN A 1 72 ? 22.759 -2.440 -41.748 1.00 41.41 72 ASN A CA 1
ATOM 575 C C . ASN A 1 72 ? 21.377 -1.771 -41.797 1.00 41.41 72 ASN A C 1
ATOM 577 O O . ASN A 1 72 ? 20.366 -2.434 -42.014 1.00 41.41 72 ASN A O 1
ATOM 581 N N . THR A 1 73 ? 21.320 -0.468 -41.548 1.00 47.00 73 THR A N 1
ATOM 582 C CA . THR A 1 73 ? 20.159 0.363 -41.867 1.00 47.00 73 THR A CA 1
ATOM 583 C C . THR A 1 73 ? 20.636 1.463 -42.792 1.00 47.00 73 THR A C 1
ATOM 585 O O . THR A 1 73 ? 21.247 2.440 -42.363 1.00 47.00 73 THR A O 1
ATOM 588 N N . GLU A 1 74 ? 20.395 1.249 -44.080 1.00 49.78 74 GLU A N 1
ATOM 589 C CA . GLU A 1 74 ? 20.472 2.275 -45.108 1.00 49.78 74 GLU A CA 1
ATOM 590 C C . GLU A 1 74 ? 19.418 3.348 -44.792 1.00 49.78 74 GLU A C 1
ATOM 592 O O . GLU A 1 74 ? 18.267 3.018 -44.524 1.00 49.78 74 GLU A O 1
ATOM 597 N N . HIS A 1 75 ? 19.821 4.619 -44.853 1.00 47.28 75 HIS A N 1
ATOM 598 C CA . HIS A 1 75 ? 19.048 5.844 -44.588 1.00 47.28 75 HIS A CA 1
ATOM 599 C C . HIS A 1 75 ? 18.908 6.320 -43.131 1.00 47.28 75 HIS A C 1
ATOM 601 O O . HIS A 1 75 ? 18.097 5.833 -42.348 1.00 47.28 75 HIS A O 1
ATOM 607 N N . GLY A 1 76 ? 19.597 7.434 -42.848 1.00 45.66 76 GLY A N 1
ATOM 608 C CA . GLY A 1 76 ? 19.188 8.417 -41.843 1.00 45.66 76 GLY A CA 1
ATOM 609 C C . GLY A 1 76 ? 20.261 8.750 -40.811 1.00 45.66 76 GLY A C 1
ATOM 610 O O . GLY A 1 76 ? 20.658 7.903 -40.016 1.00 45.66 76 GLY A O 1
ATOM 611 N N . THR A 1 77 ? 20.694 10.012 -40.784 1.00 43.25 77 THR A N 1
ATOM 612 C CA . THR A 1 77 ? 21.580 10.593 -39.766 1.00 43.25 77 THR A CA 1
ATOM 613 C C . THR A 1 77 ? 20.949 10.434 -38.379 1.00 43.25 77 THR A C 1
ATOM 615 O O . THR A 1 77 ? 20.064 11.196 -37.991 1.00 43.25 77 THR A O 1
ATOM 618 N N . ARG A 1 78 ? 21.359 9.406 -37.632 1.00 52.22 78 ARG A N 1
ATOM 619 C CA . ARG A 1 78 ? 20.818 9.113 -36.301 1.00 52.22 78 ARG A CA 1
ATOM 620 C C . ARG A 1 78 ? 21.585 9.935 -35.270 1.00 52.22 78 ARG A C 1
ATOM 622 O O . ARG A 1 78 ? 22.781 9.730 -35.087 1.00 52.22 78 ARG A O 1
ATOM 629 N N . ILE A 1 79 ? 20.902 10.860 -34.597 1.00 45.88 79 ILE A N 1
ATOM 630 C CA . ILE A 1 79 ? 21.437 11.527 -33.404 1.00 45.88 79 ILE A CA 1
ATOM 631 C C . ILE A 1 79 ? 21.755 10.420 -32.388 1.00 45.88 79 ILE A C 1
ATOM 633 O O . ILE A 1 79 ? 20.852 9.734 -31.906 1.00 45.88 79 ILE A O 1
ATOM 637 N N . GLN A 1 80 ? 23.043 10.190 -32.124 1.00 49.66 80 GLN A N 1
ATOM 638 C CA . GLN A 1 80 ? 23.506 9.214 -31.140 1.00 49.66 80 GLN A CA 1
ATOM 639 C C . GLN A 1 80 ? 23.277 9.804 -29.748 1.00 49.66 80 GLN A C 1
ATOM 641 O O . GLN A 1 80 ? 24.088 10.566 -29.225 1.00 49.66 80 GLN A O 1
ATOM 646 N N . HIS A 1 81 ? 22.120 9.506 -29.168 1.00 52.06 81 HIS A N 1
ATOM 647 C CA . HIS A 1 81 ? 21.924 9.690 -27.738 1.00 52.06 81 HIS A CA 1
ATOM 648 C C . HIS A 1 81 ? 22.670 8.581 -26.985 1.00 52.06 81 HIS A C 1
ATOM 650 O O . HIS A 1 81 ? 22.734 7.459 -27.500 1.00 52.06 81 HIS A O 1
ATOM 656 N N . PRO A 1 82 ? 23.190 8.858 -25.774 1.00 57.34 82 PRO A N 1
ATOM 657 C CA . PRO A 1 82 ? 23.757 7.815 -24.932 1.00 57.34 82 PRO A CA 1
ATOM 658 C C . PRO A 1 82 ? 22.695 6.738 -24.748 1.00 57.34 82 PRO A C 1
ATOM 660 O O . PRO A 1 82 ? 21.576 7.023 -24.312 1.00 57.34 82 PRO A O 1
ATOM 663 N N . SER A 1 83 ? 23.021 5.516 -25.163 1.00 76.25 83 SER A N 1
ATOM 664 C CA . SER A 1 83 ? 22.072 4.414 -25.089 1.00 76.25 83 SER A CA 1
ATOM 665 C C . SER A 1 83 ? 22.098 3.851 -23.675 1.00 76.25 83 SER A C 1
ATOM 667 O O . SER A 1 83 ? 23.140 3.442 -23.162 1.00 76.25 83 SER A O 1
ATOM 669 N N . LEU A 1 84 ? 20.940 3.890 -23.020 1.00 88.81 84 LEU A N 1
ATOM 670 C CA . LEU A 1 84 ? 20.718 3.152 -21.788 1.00 88.81 84 LEU A CA 1
ATOM 671 C C . LEU A 1 84 ? 20.452 1.703 -22.180 1.00 88.81 84 LEU A C 1
ATOM 673 O O . LEU A 1 84 ? 19.523 1.418 -22.941 1.00 88.81 84 LEU A O 1
ATOM 677 N N . LEU A 1 85 ? 21.285 0.803 -21.677 1.00 91.00 85 LEU A N 1
ATOM 678 C CA . LEU A 1 85 ? 21.165 -0.628 -21.910 1.00 91.00 85 LEU A CA 1
ATOM 679 C C . LEU A 1 85 ? 20.927 -1.336 -20.586 1.00 91.00 85 LEU A C 1
ATOM 681 O O . LEU A 1 85 ? 21.591 -1.043 -19.599 1.00 91.00 85 LEU A O 1
ATOM 685 N N . ALA A 1 86 ? 20.006 -2.289 -20.579 1.00 90.81 86 ALA A N 1
ATOM 686 C CA . ALA A 1 86 ? 19.866 -3.259 -19.506 1.00 90.81 86 ALA A CA 1
ATOM 687 C C . ALA A 1 86 ? 20.524 -4.570 -19.948 1.00 90.81 86 ALA A C 1
ATOM 689 O O . ALA A 1 86 ? 20.140 -5.122 -20.983 1.00 90.81 86 ALA A O 1
ATOM 690 N N . ILE A 1 87 ? 21.475 -5.086 -19.164 1.00 91.19 87 ILE A N 1
ATOM 691 C CA . ILE A 1 87 ? 22.207 -6.330 -19.455 1.00 91.19 87 ILE A CA 1
ATOM 692 C C . ILE A 1 87 ? 22.003 -7.336 -18.324 1.00 91.19 87 ILE A C 1
ATOM 694 O O . ILE A 1 87 ? 22.276 -7.051 -17.160 1.00 91.19 87 ILE A O 1
ATOM 698 N N . CYS A 1 88 ? 21.535 -8.537 -18.658 1.00 91.62 88 CYS A N 1
ATOM 699 C CA . CYS A 1 88 ? 21.380 -9.622 -17.697 1.00 91.62 88 CYS A CA 1
ATOM 700 C C . CYS A 1 88 ? 22.636 -10.495 -17.685 1.00 91.62 88 CYS A C 1
ATOM 702 O O . CYS A 1 88 ? 23.049 -10.990 -18.728 1.00 91.62 88 CYS A O 1
ATOM 704 N N . ARG A 1 89 ? 23.208 -10.736 -16.502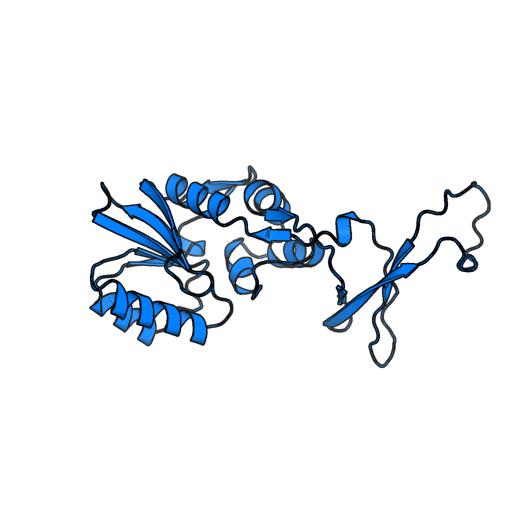 1.00 87.25 89 ARG A N 1
ATOM 705 C CA . ARG A 1 89 ? 24.420 -11.557 -16.319 1.00 87.25 89 ARG A CA 1
ATOM 706 C C . ARG A 1 89 ? 24.109 -13.008 -15.910 1.00 87.25 89 ARG A C 1
ATOM 708 O O . ARG A 1 89 ? 24.862 -13.611 -15.150 1.00 87.25 89 ARG A O 1
ATOM 715 N N . CYS A 1 90 ? 22.968 -13.547 -16.341 1.00 88.62 90 CYS A N 1
ATOM 716 C CA . CYS A 1 90 ? 22.566 -14.921 -16.024 1.00 88.62 90 CYS A CA 1
ATOM 717 C C . CYS A 1 90 ? 23.473 -15.962 -16.703 1.00 88.62 90 CYS A C 1
ATOM 719 O O . CYS A 1 90 ? 24.112 -15.683 -17.717 1.00 88.62 90 CYS A O 1
ATOM 721 N N . SER A 1 91 ? 23.512 -17.172 -16.139 1.00 85.12 91 SER A N 1
ATOM 722 C CA . SER A 1 91 ? 24.202 -18.325 -16.721 1.00 85.12 91 SER A CA 1
ATOM 723 C C . SER A 1 91 ? 23.220 -19.495 -16.873 1.00 85.12 91 SER A C 1
ATOM 725 O O . SER A 1 91 ? 22.645 -19.912 -15.865 1.00 85.12 91 SER A O 1
ATOM 727 N N . PRO A 1 92 ? 23.010 -20.030 -18.092 1.00 82.19 92 PRO A N 1
ATOM 728 C CA . PRO A 1 92 ? 23.585 -19.558 -19.355 1.00 82.19 92 PRO A CA 1
ATOM 729 C C . PRO A 1 92 ? 23.043 -18.175 -19.759 1.00 82.19 92 PRO A C 1
ATOM 731 O O . PRO A 1 92 ? 21.898 -17.837 -19.464 1.00 82.19 92 PRO A O 1
ATOM 734 N N . TRP A 1 93 ? 23.863 -17.375 -20.448 1.00 79.88 93 TRP A N 1
ATOM 735 C CA . TRP A 1 93 ? 23.485 -16.030 -20.895 1.00 79.88 93 TRP A CA 1
ATOM 736 C C . TRP A 1 93 ? 22.543 -16.108 -22.104 1.00 79.88 93 TRP A C 1
ATOM 738 O O . TRP A 1 93 ? 22.969 -16.054 -23.254 1.00 79.88 93 TRP A O 1
ATOM 748 N N . THR A 1 94 ? 21.249 -16.278 -21.838 1.00 86.25 94 THR A N 1
ATOM 749 C CA . THR A 1 94 ? 20.200 -16.403 -22.870 1.00 86.25 94 THR A CA 1
ATOM 750 C C . THR A 1 94 ? 19.300 -15.173 -22.974 1.00 86.25 94 THR A C 1
ATOM 752 O O . THR A 1 94 ? 18.477 -15.073 -23.882 1.00 86.25 94 THR A O 1
ATOM 755 N N . CYS A 1 95 ? 19.435 -14.227 -22.045 1.00 88.25 95 CYS A N 1
ATOM 756 C CA . CYS A 1 95 ? 18.567 -13.059 -21.964 1.00 88.25 95 CYS A CA 1
ATOM 757 C C . CYS A 1 95 ? 19.044 -11.933 -22.894 1.00 88.25 95 CYS A C 1
ATOM 759 O O . CYS A 1 95 ? 20.222 -11.568 -22.831 1.00 88.25 95 CYS A O 1
ATOM 761 N N . PRO A 1 96 ? 18.150 -11.330 -23.701 1.00 87.50 96 PRO A N 1
ATOM 762 C CA . PRO A 1 96 ? 18.520 -10.236 -24.589 1.00 87.50 96 PRO A CA 1
ATOM 763 C C . PRO A 1 96 ? 18.865 -8.961 -23.809 1.00 87.50 96 PRO A C 1
ATOM 765 O O . PRO A 1 96 ? 18.337 -8.712 -22.716 1.00 87.50 96 PRO A O 1
ATOM 768 N N . ASN A 1 97 ? 19.711 -8.129 -24.417 1.00 87.94 97 ASN A N 1
ATOM 769 C CA . ASN A 1 97 ? 19.921 -6.752 -23.979 1.00 87.94 97 ASN A CA 1
ATOM 770 C C . ASN A 1 97 ? 18.659 -5.928 -24.256 1.00 87.94 97 ASN A C 1
ATOM 772 O O . ASN A 1 97 ? 18.028 -6.075 -25.305 1.00 87.94 97 ASN A O 1
ATOM 776 N N . LEU A 1 98 ? 18.304 -5.046 -23.325 1.00 89.12 98 LEU A N 1
ATOM 777 C CA . LEU A 1 98 ? 17.133 -4.181 -23.449 1.00 89.12 98 LEU A CA 1
ATOM 778 C C . LEU A 1 98 ? 17.584 -2.739 -23.671 1.00 89.12 98 LEU A C 1
ATOM 780 O O . LEU A 1 98 ? 18.349 -2.205 -22.872 1.00 89.12 98 LEU A O 1
ATOM 784 N N . HIS A 1 99 ? 17.095 -2.097 -24.730 1.00 89.25 99 HIS A N 1
ATOM 785 C CA . HIS A 1 99 ? 17.256 -0.654 -24.894 1.00 89.25 99 HIS A CA 1
ATOM 786 C C . HIS A 1 99 ? 16.224 0.066 -24.036 1.00 89.25 99 HIS A C 1
ATOM 788 O O . HIS A 1 99 ? 15.027 -0.191 -24.162 1.00 89.25 99 HIS A O 1
ATOM 794 N N . LEU A 1 100 ? 16.693 0.971 -23.186 1.00 89.94 100 LEU A N 1
ATOM 795 C CA . LEU A 1 100 ? 15.858 1.712 -22.255 1.00 89.94 100 LEU A CA 1
ATOM 796 C C . LEU A 1 100 ? 15.787 3.183 -22.651 1.00 89.94 100 LEU A C 1
ATOM 798 O O . LEU A 1 100 ? 16.741 3.776 -23.158 1.00 89.94 100 LEU A O 1
ATOM 802 N N . SER A 1 101 ? 14.645 3.791 -22.372 1.00 90.94 101 SER A N 1
ATOM 803 C CA . SER A 1 101 ? 14.507 5.237 -22.290 1.00 90.94 101 SER A CA 1
ATOM 804 C C . SER A 1 101 ? 14.766 5.706 -20.852 1.00 90.94 101 SER A C 1
ATOM 806 O O . SER A 1 101 ? 14.628 4.924 -19.906 1.00 90.94 101 SER A O 1
ATOM 808 N N . PRO A 1 102 ? 15.062 6.999 -20.630 1.00 90.06 102 PRO A N 1
ATOM 809 C CA . PRO A 1 102 ? 15.128 7.549 -19.277 1.00 90.06 102 PRO A CA 1
ATOM 810 C C . PRO A 1 102 ? 13.850 7.308 -18.463 1.00 90.06 102 PRO A C 1
ATOM 812 O O . PRO A 1 102 ? 13.919 7.162 -17.249 1.00 90.06 102 PRO A O 1
ATOM 815 N N . ALA A 1 103 ? 12.687 7.222 -19.122 1.00 91.38 103 ALA A N 1
ATOM 816 C CA . ALA A 1 103 ? 11.413 6.963 -18.461 1.00 91.38 103 ALA A CA 1
ATOM 817 C C . ALA A 1 103 ? 11.310 5.542 -17.882 1.00 91.38 103 ALA A C 1
ATOM 819 O O . ALA A 1 103 ? 10.570 5.344 -16.919 1.00 91.38 103 ALA A O 1
ATOM 820 N N . ASP A 1 104 ? 12.056 4.575 -18.423 1.00 91.81 104 ASP A N 1
ATOM 821 C CA . ASP A 1 104 ? 12.032 3.178 -17.969 1.00 91.81 104 ASP A CA 1
ATOM 822 C C . ASP A 1 104 ? 12.820 2.967 -16.672 1.00 91.81 104 ASP A C 1
ATOM 824 O O . ASP A 1 104 ? 12.554 2.018 -15.935 1.00 91.81 104 ASP A O 1
ATOM 828 N N . ILE A 1 105 ? 13.751 3.877 -16.369 1.00 93.62 105 ILE A N 1
ATOM 829 C CA . ILE A 1 105 ? 14.636 3.797 -15.199 1.00 93.62 105 ILE A CA 1
ATOM 830 C C . ILE A 1 105 ? 14.243 4.767 -14.080 1.00 93.62 105 ILE A C 1
ATOM 832 O O . ILE A 1 105 ? 14.954 4.868 -13.083 1.00 93.62 105 ILE A O 1
ATOM 836 N N . ILE A 1 106 ? 13.117 5.479 -14.209 1.00 95.06 106 ILE A N 1
ATOM 837 C CA . ILE A 1 106 ? 12.593 6.318 -13.122 1.00 95.06 106 ILE A CA 1
ATOM 838 C C . ILE A 1 106 ? 12.160 5.409 -11.977 1.00 95.06 106 ILE A C 1
ATOM 840 O O . ILE A 1 106 ? 11.238 4.609 -12.125 1.00 95.06 106 ILE A O 1
ATOM 844 N N . LEU A 1 107 ? 12.768 5.569 -10.808 1.00 96.12 107 LEU A N 1
ATOM 845 C CA . LEU A 1 107 ? 12.310 4.873 -9.619 1.00 96.12 107 LEU A CA 1
ATOM 846 C C . LEU A 1 107 ? 11.053 5.578 -9.087 1.00 96.12 107 LEU A C 1
ATOM 848 O O . LEU A 1 107 ? 11.089 6.763 -8.763 1.00 96.12 107 LEU A O 1
ATOM 852 N N . LEU A 1 108 ? 9.925 4.870 -9.048 1.00 97.69 108 LEU A N 1
ATOM 853 C CA . LEU A 1 108 ? 8.653 5.386 -8.544 1.00 97.69 108 LEU A CA 1
ATOM 854 C C . LEU A 1 108 ? 8.412 4.853 -7.137 1.00 97.69 108 LEU A C 1
ATOM 856 O O . LEU A 1 108 ? 8.444 3.639 -6.944 1.00 97.69 108 LEU A O 1
ATOM 860 N N . GLU A 1 109 ? 8.115 5.737 -6.191 1.00 97.56 109 GLU A N 1
ATOM 861 C CA . GLU A 1 109 ? 7.778 5.391 -4.807 1.00 97.56 109 GLU A CA 1
ATOM 862 C C . GLU A 1 109 ? 6.350 5.796 -4.438 1.00 97.56 109 GLU A C 1
ATOM 864 O O . GLU A 1 109 ? 5.771 6.715 -5.031 1.00 97.56 109 GLU A O 1
ATOM 869 N N . LEU A 1 110 ? 5.787 5.123 -3.434 1.00 98.00 110 LEU A N 1
ATOM 870 C CA . LEU A 1 110 ? 4.494 5.481 -2.868 1.00 98.00 110 LEU A CA 1
ATOM 871 C C . LEU A 1 110 ? 4.564 6.822 -2.121 1.00 98.00 110 LEU A C 1
ATOM 873 O O . LEU A 1 110 ? 5.320 7.011 -1.172 1.00 98.00 110 LEU A O 1
ATOM 877 N N . SER A 1 111 ? 3.681 7.740 -2.495 1.00 97.81 111 SER A N 1
ATOM 878 C CA . SER A 1 111 ? 3.465 9.001 -1.798 1.00 97.81 111 SER A CA 1
ATOM 879 C C . SER A 1 111 ? 2.482 8.807 -0.639 1.00 97.81 111 SER A C 1
ATOM 881 O O . SER A 1 111 ? 1.263 8.945 -0.800 1.00 97.81 111 SER A O 1
ATOM 883 N N . TRP A 1 112 ? 3.013 8.515 0.551 1.00 97.88 112 TRP A N 1
ATOM 884 C CA . TRP A 1 112 ? 2.223 8.326 1.775 1.00 97.88 112 TRP A CA 1
ATOM 885 C C . TRP A 1 112 ? 1.216 9.452 2.058 1.00 97.88 112 TRP A C 1
ATOM 887 O O . TRP A 1 112 ? 0.045 9.136 2.283 1.00 97.88 112 TRP A O 1
ATOM 897 N N . PRO A 1 113 ? 1.573 10.753 1.974 1.00 97.56 113 PRO A N 1
ATOM 898 C CA . PRO A 1 113 ? 0.614 11.825 2.243 1.00 97.56 113 PRO A CA 1
ATOM 899 C C . PRO A 1 113 ? -0.558 11.850 1.253 1.00 97.56 113 PRO A C 1
ATOM 901 O O . PRO A 1 113 ? -1.689 12.165 1.635 1.00 97.56 113 PRO A O 1
ATOM 904 N N . LYS A 1 114 ? -0.314 11.515 -0.025 1.00 97.94 114 LYS A N 1
ATOM 905 C CA . LYS A 1 114 ? -1.371 11.468 -1.047 1.00 97.94 114 LYS A CA 1
ATOM 906 C C . LYS A 1 114 ? -2.320 10.299 -0.799 1.00 97.94 114 LYS A C 1
ATOM 908 O O . LYS A 1 114 ? -3.535 10.504 -0.846 1.00 97.94 114 LYS A O 1
ATOM 913 N N . LEU A 1 115 ? -1.781 9.115 -0.495 1.00 98.25 115 LEU A N 1
ATOM 914 C CA . LEU A 1 115 ? -2.582 7.935 -0.167 1.00 98.25 115 LEU A CA 1
ATOM 915 C C . LEU A 1 115 ? -3.406 8.162 1.108 1.00 98.25 115 LEU A C 1
ATOM 917 O O . LEU A 1 115 ? -4.626 8.017 1.074 1.00 98.25 115 LEU A O 1
ATOM 921 N N . ALA A 1 116 ? -2.770 8.613 2.193 1.00 98.12 116 ALA A N 1
ATOM 922 C CA . ALA A 1 116 ? -3.414 8.912 3.472 1.00 98.12 116 ALA A CA 1
ATOM 923 C C . ALA A 1 116 ? -4.603 9.870 3.312 1.00 98.12 116 ALA A C 1
ATOM 925 O O . ALA A 1 116 ? -5.707 9.598 3.786 1.00 98.12 116 ALA A O 1
ATOM 926 N N . ARG A 1 117 ? -4.404 10.974 2.581 1.00 97.81 117 ARG A N 1
ATOM 927 C CA . ARG A 1 117 ? -5.461 11.957 2.317 1.00 97.81 117 ARG A CA 1
ATOM 928 C C . ARG A 1 117 ? -6.606 11.365 1.497 1.00 97.81 117 ARG A C 1
ATOM 930 O O . ARG A 1 117 ? -7.765 11.675 1.763 1.00 97.81 117 ARG A O 1
ATOM 937 N N . ALA A 1 118 ? -6.301 10.560 0.482 1.00 98.00 118 ALA A N 1
ATOM 938 C CA . ALA A 1 118 ? -7.327 9.934 -0.343 1.0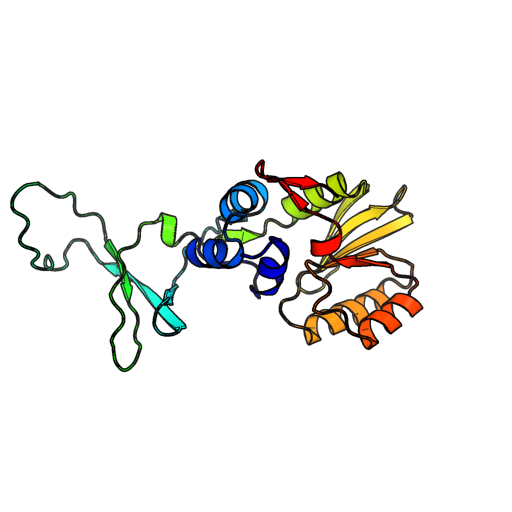0 98.00 118 ALA A CA 1
ATOM 939 C C . ALA A 1 118 ? -8.151 8.912 0.447 1.00 98.00 118 ALA A C 1
ATOM 941 O O . ALA A 1 118 ? -9.374 8.935 0.339 1.00 98.00 118 ALA A O 1
ATOM 942 N N . LEU A 1 119 ? -7.501 8.097 1.281 1.00 98.25 119 LEU A N 1
ATOM 943 C CA . LEU A 1 119 ? -8.167 7.141 2.164 1.00 98.25 119 LEU A CA 1
ATOM 944 C C . LEU A 1 119 ? -9.058 7.843 3.185 1.00 98.25 119 LEU A C 1
ATOM 946 O O . LEU A 1 119 ? -10.212 7.462 3.336 1.00 98.25 119 LEU A O 1
ATOM 950 N N . CYS A 1 120 ? -8.576 8.917 3.820 1.00 97.19 120 CYS A N 1
ATOM 951 C CA . CYS A 1 120 ? -9.400 9.674 4.762 1.00 97.19 120 CYS A CA 1
ATOM 952 C C . CYS A 1 120 ? -10.665 10.225 4.105 1.00 97.19 120 CYS A C 1
ATOM 954 O O . CYS A 1 120 ? -11.741 10.132 4.683 1.00 97.19 120 CYS A O 1
ATOM 956 N N . ARG A 1 121 ? -10.562 10.746 2.875 1.00 97.06 121 ARG A N 1
ATOM 957 C CA . ARG A 1 121 ? -11.741 11.209 2.131 1.00 97.06 121 ARG A CA 1
ATOM 958 C C . ARG A 1 121 ? -12.697 10.072 1.784 1.00 97.06 121 ARG A C 1
ATOM 960 O O . ARG A 1 121 ? -13.895 10.245 1.954 1.00 97.06 121 ARG A O 1
ATOM 967 N N . ALA A 1 122 ? -12.182 8.943 1.300 1.00 97.25 122 ALA A N 1
ATOM 968 C CA . ALA A 1 122 ? -13.009 7.802 0.907 1.00 97.25 122 ALA A CA 1
ATOM 969 C C . ALA A 1 122 ? -13.753 7.184 2.101 1.00 97.25 122 ALA A C 1
ATOM 971 O O . ALA A 1 122 ? -14.914 6.815 1.975 1.00 97.25 122 ALA A O 1
ATOM 972 N N . LEU A 1 123 ? -13.096 7.124 3.261 1.00 95.88 123 LEU A N 1
ATOM 973 C CA . LEU A 1 123 ? -13.608 6.486 4.476 1.00 95.88 123 LEU A CA 1
ATOM 974 C C . LEU A 1 123 ? -14.289 7.467 5.450 1.00 95.88 123 LEU A C 1
ATOM 976 O O . LEU A 1 123 ? -14.684 7.065 6.540 1.00 95.88 123 LEU A O 1
ATOM 980 N N . GLY A 1 124 ? -14.402 8.754 5.101 1.00 94.94 124 GLY A N 1
ATOM 981 C CA . GLY A 1 124 ? -15.012 9.768 5.971 1.00 94.94 124 GLY A CA 1
ATOM 982 C C . GLY A 1 124 ? -14.237 10.039 7.271 1.00 94.94 124 GLY A C 1
ATOM 983 O O . GLY A 1 124 ? -14.839 10.358 8.294 1.00 94.94 124 GLY A O 1
ATOM 984 N N . LEU A 1 125 ? -12.909 9.894 7.253 1.00 95.62 125 LEU A N 1
ATOM 985 C CA . LEU A 1 125 ? -12.034 10.141 8.402 1.00 95.62 125 LEU A CA 1
ATOM 986 C C . LEU A 1 125 ? -11.569 11.601 8.449 1.00 95.62 125 LEU A C 1
ATOM 988 O O . LEU A 1 125 ? -11.314 12.234 7.421 1.00 95.62 125 LEU A O 1
ATOM 992 N N . ASN A 1 126 ? -11.335 12.103 9.660 1.00 94.75 126 ASN A N 1
ATOM 993 C CA . ASN A 1 126 ? -10.660 13.379 9.867 1.00 94.75 126 ASN A CA 1
ATOM 994 C C . ASN A 1 126 ? -9.163 13.198 9.607 1.00 94.75 126 ASN A C 1
ATOM 996 O O . ASN A 1 126 ? -8.495 12.457 10.330 1.00 94.75 126 ASN A O 1
ATOM 1000 N N . SER A 1 127 ? -8.635 13.854 8.573 1.00 93.75 127 SER A N 1
ATOM 1001 C CA . SER A 1 127 ? -7.246 13.669 8.144 1.00 93.75 127 SER A CA 1
ATOM 1002 C C . SER A 1 127 ? -6.249 14.202 9.171 1.00 93.75 127 SER A C 1
ATOM 1004 O O . SER A 1 127 ? -6.313 15.371 9.547 1.00 93.75 127 SER A O 1
ATOM 1006 N N . HIS A 1 128 ? -5.285 13.371 9.547 1.00 92.38 128 HIS A N 1
ATOM 1007 C CA . HIS A 1 128 ? -4.175 13.725 10.422 1.00 92.38 128 HIS A CA 1
ATOM 1008 C C . HIS A 1 128 ? -3.015 12.773 10.133 1.00 92.38 128 HIS A C 1
ATOM 1010 O O . HIS A 1 128 ? -3.085 11.597 10.478 1.00 92.38 128 HIS A O 1
ATOM 1016 N N . PHE A 1 129 ? -1.968 13.272 9.478 1.00 96.38 129 PHE A N 1
ATOM 1017 C CA . PHE A 1 129 ? -0.838 12.450 9.056 1.00 96.38 129 PHE A CA 1
ATOM 1018 C C . PHE A 1 129 ? 0.319 12.576 10.048 1.00 96.38 129 PHE A C 1
ATOM 1020 O O . PHE A 1 129 ? 0.903 13.652 10.173 1.00 96.38 129 PHE A O 1
ATOM 1027 N N . ALA A 1 130 ? 0.648 11.482 10.733 1.00 96.19 130 ALA A N 1
ATOM 1028 C CA . ALA A 1 130 ? 1.740 11.425 11.696 1.00 96.19 130 ALA A CA 1
ATOM 1029 C C . ALA A 1 130 ? 2.477 10.081 11.637 1.00 96.19 130 ALA A C 1
ATOM 1031 O O . ALA A 1 130 ? 1.866 9.017 11.517 1.00 96.19 130 ALA A O 1
ATOM 1032 N N . ASP A 1 131 ? 3.802 10.144 11.757 1.00 96.31 131 ASP A N 1
ATOM 1033 C CA . ASP A 1 131 ? 4.655 8.969 11.901 1.00 96.31 131 ASP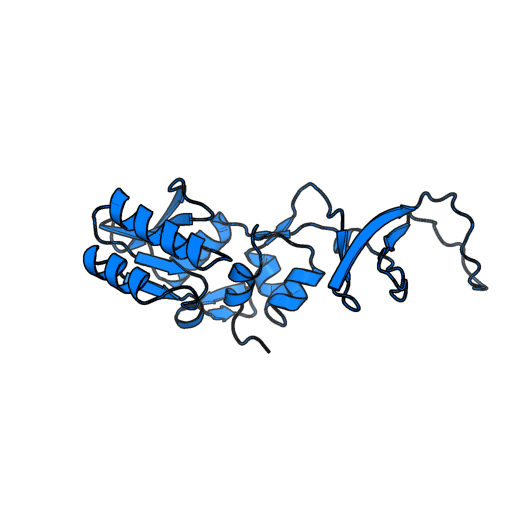 A CA 1
ATOM 1034 C C . ASP A 1 131 ? 4.526 8.406 13.323 1.00 96.31 131 ASP A C 1
ATOM 1036 O O . ASP A 1 131 ? 4.770 9.101 14.314 1.00 96.31 131 ASP A O 1
ATOM 1040 N N . VAL A 1 132 ? 4.141 7.134 13.427 1.00 96.00 132 VAL A N 1
ATOM 1041 C CA . VAL A 1 132 ? 4.037 6.427 14.711 1.00 96.00 132 VAL A CA 1
ATOM 1042 C C . VAL A 1 132 ? 5.332 5.693 15.075 1.00 96.00 132 VAL A C 1
ATOM 1044 O O . VAL A 1 132 ? 5.372 4.972 16.070 1.00 96.00 132 VAL A O 1
ATOM 1047 N N . ARG A 1 133 ? 6.421 5.923 14.335 1.00 96.44 133 ARG A N 1
ATOM 1048 C CA . ARG A 1 133 ? 7.759 5.342 14.518 1.00 96.44 133 ARG A CA 1
ATOM 1049 C C . ARG A 1 133 ? 7.739 3.820 14.458 1.00 96.44 133 ARG A C 1
ATOM 1051 O O . ARG A 1 133 ? 8.263 3.149 15.341 1.00 96.44 133 ARG A O 1
ATOM 1058 N N . LEU A 1 134 ? 7.073 3.302 13.434 1.00 96.81 134 LEU A N 1
ATOM 1059 C CA . LEU A 1 134 ? 6.968 1.885 13.108 1.00 96.81 134 LEU A CA 1
ATOM 1060 C C . LEU A 1 134 ? 7.234 1.714 11.616 1.00 96.81 134 LEU A C 1
ATOM 1062 O O . LEU A 1 134 ? 6.918 2.606 10.827 1.00 96.81 134 LEU A O 1
ATOM 1066 N N . HIS A 1 135 ? 7.816 0.580 11.223 1.00 96.00 135 HIS A N 1
ATOM 1067 C CA . HIS A 1 135 ? 8.145 0.338 9.820 1.00 96.00 135 HIS A CA 1
ATOM 1068 C C . HIS A 1 135 ? 6.882 0.480 8.963 1.00 96.00 135 HIS A C 1
ATOM 1070 O O . HIS A 1 135 ? 5.866 -0.140 9.270 1.00 96.00 135 HIS A O 1
ATOM 1076 N N . GLN A 1 136 ? 6.920 1.353 7.951 1.00 97.56 136 GLN A N 1
ATOM 1077 C CA . GLN A 1 136 ? 5.828 1.581 6.990 1.00 97.56 136 GLN A CA 1
ATOM 1078 C C . GLN A 1 136 ? 4.438 1.700 7.624 1.00 97.56 136 GLN A C 1
ATOM 1080 O O . GLN A 1 136 ? 3.454 1.127 7.153 1.00 97.56 136 GLN A O 1
ATOM 1085 N N . THR A 1 137 ? 4.368 2.432 8.734 1.00 98.50 137 THR A N 1
ATOM 1086 C CA . THR A 1 137 ? 3.143 2.575 9.513 1.00 98.50 137 THR A CA 1
ATOM 1087 C C . THR A 1 137 ? 2.958 4.025 9.923 1.00 98.50 137 THR A C 1
ATOM 1089 O O . THR A 1 137 ? 3.835 4.631 10.534 1.00 98.50 137 THR A O 1
ATOM 1092 N N . PHE A 1 138 ? 1.787 4.574 9.613 1.00 98.50 138 PHE A N 1
ATOM 1093 C CA . PHE A 1 138 ? 1.443 5.965 9.883 1.00 98.50 138 PHE A CA 1
ATOM 1094 C C . PHE A 1 138 ? 0.039 6.051 10.464 1.00 98.50 138 PHE A C 1
ATOM 1096 O O . PHE A 1 138 ? -0.876 5.357 10.019 1.00 98.50 138 PHE A O 1
ATOM 1103 N N . GLN A 1 139 ? -0.165 6.969 11.403 1.00 97.69 139 GLN A N 1
ATOM 1104 C CA . GLN A 1 139 ? -1.509 7.461 11.662 1.00 97.69 139 GLN A CA 1
ATOM 1105 C C . GLN A 1 139 ? -1.894 8.367 10.492 1.00 97.69 139 GLN A C 1
ATOM 1107 O O . GLN A 1 139 ? -1.175 9.316 10.185 1.00 97.69 139 GLN A O 1
ATOM 1112 N N . ILE A 1 140 ? -3.003 8.059 9.822 1.00 97.88 140 ILE A N 1
ATOM 1113 C CA . ILE A 1 140 ? -3.471 8.822 8.655 1.00 97.88 140 ILE A CA 1
ATOM 1114 C C . ILE A 1 140 ? -4.657 9.729 8.983 1.00 97.88 140 ILE A C 1
ATOM 1116 O O . ILE A 1 140 ? -4.889 10.722 8.288 1.00 97.88 140 ILE A O 1
ATOM 1120 N N . GLY A 1 141 ? -5.391 9.416 10.053 1.00 96.44 141 GLY A N 1
ATOM 1121 C CA . GLY A 1 141 ? -6.545 10.188 10.476 1.00 96.44 141 GLY A CA 1
ATOM 1122 C C . GLY A 1 141 ? -7.156 9.708 11.782 1.00 96.44 141 GLY A C 1
ATOM 1123 O O . GLY A 1 141 ? -6.512 9.037 12.591 1.00 96.44 141 GLY A O 1
ATOM 1124 N N . SER A 1 142 ? -8.414 10.081 11.988 1.00 95.75 142 SER A N 1
ATOM 1125 C CA . SER A 1 142 ? -9.225 9.641 13.118 1.00 95.75 142 SER A CA 1
ATOM 1126 C C . SER A 1 142 ? -10.708 9.592 12.767 1.00 95.75 142 SER A C 1
ATOM 1128 O O . SER A 1 142 ? -11.197 10.376 11.948 1.00 95.75 142 SER A O 1
ATOM 1130 N N . TRP A 1 143 ? -11.433 8.689 13.415 1.00 91.38 143 TRP A N 1
ATOM 1131 C CA . TRP A 1 143 ? -12.888 8.664 13.393 1.00 91.38 143 TRP A CA 1
ATOM 1132 C C . TRP A 1 143 ? -13.432 9.534 14.532 1.00 91.38 143 TRP A C 1
ATOM 1134 O O . TRP A 1 143 ? -13.007 9.366 15.673 1.00 91.38 143 TRP A O 1
ATOM 1144 N N . SER A 1 144 ? -14.347 10.460 14.202 1.00 78.50 144 SER A N 1
ATOM 1145 C CA . SER A 1 144 ? -15.017 11.415 15.112 1.00 78.50 144 SER A CA 1
ATOM 1146 C C . SER A 1 144 ? -14.082 12.264 15.995 1.00 78.50 144 SER A C 1
ATOM 1148 O O . SER A 1 144 ? -13.514 11.748 16.942 1.00 78.50 144 SER A O 1
ATOM 1150 N N . ALA A 1 145 ? -13.938 13.571 15.725 1.00 70.00 145 ALA A N 1
ATOM 1151 C CA . ALA A 1 145 ? -13.229 14.564 16.564 1.00 70.00 145 ALA A CA 1
ATOM 1152 C C . ALA A 1 145 ? -11.959 14.068 17.316 1.00 70.00 145 ALA A C 1
ATOM 1154 O O . ALA A 1 145 ? -11.714 14.480 18.446 1.00 70.00 145 ALA A O 1
ATOM 1155 N N . ALA A 1 146 ? -11.151 13.203 16.685 1.00 65.25 146 ALA A N 1
ATOM 1156 C CA . ALA A 1 146 ? -9.956 12.555 17.242 1.00 65.25 146 ALA A CA 1
ATOM 1157 C C . ALA A 1 146 ? -10.150 11.469 18.329 1.00 65.25 146 ALA A C 1
ATOM 1159 O O . ALA A 1 146 ? -9.183 11.117 18.998 1.00 65.25 146 ALA A O 1
ATOM 1160 N N . ALA A 1 147 ? -11.340 10.879 18.476 1.00 80.19 147 ALA A N 1
ATOM 1161 C CA . ALA A 1 147 ? -11.614 9.858 19.493 1.00 80.19 147 ALA A CA 1
ATOM 1162 C C . ALA A 1 147 ? -10.985 8.484 19.189 1.00 80.19 147 ALA A C 1
ATOM 1164 O O . ALA A 1 147 ? -10.576 7.789 20.114 1.00 80.19 147 ALA A O 1
ATOM 1165 N N . VAL A 1 148 ? -10.899 8.084 17.913 1.00 93.19 148 VAL A N 1
ATOM 1166 C CA . VAL A 1 148 ? -10.327 6.783 17.513 1.00 93.19 148 VAL A CA 1
ATOM 1167 C C . VAL A 1 148 ? -9.337 6.978 16.369 1.00 93.19 148 VAL A C 1
ATOM 1169 O O . VAL A 1 148 ? -9.721 7.380 15.269 1.00 93.19 148 VAL A O 1
ATOM 1172 N N . SER A 1 149 ? -8.055 6.701 16.610 1.00 95.44 149 SER A N 1
ATOM 1173 C CA . SER A 1 149 ? -6.998 6.843 15.599 1.00 95.44 149 SER A CA 1
ATOM 1174 C C . SER A 1 149 ? -7.160 5.830 14.467 1.00 95.44 149 SER A C 1
ATOM 1176 O O . SER A 1 149 ? -7.364 4.648 14.722 1.00 95.44 149 SER A O 1
ATOM 1178 N N . ALA A 1 150 ? -7.005 6.281 13.222 1.00 97.69 150 ALA A N 1
ATOM 1179 C CA . ALA A 1 150 ? -6.922 5.424 12.045 1.00 97.69 150 ALA A CA 1
ATOM 1180 C C . ALA A 1 150 ? -5.466 5.315 11.586 1.00 97.69 150 ALA A C 1
ATOM 1182 O O . ALA A 1 150 ? -4.835 6.314 11.219 1.00 97.69 150 ALA A O 1
ATOM 1183 N N . ILE A 1 151 ? -4.940 4.098 11.628 1.00 98.50 151 ILE A N 1
ATOM 1184 C CA . ILE A 1 151 ? -3.542 3.7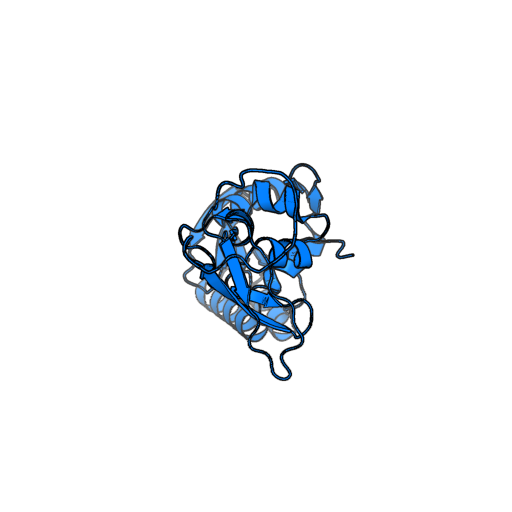67 11.378 1.00 98.50 151 ILE A CA 1
ATOM 1185 C C . ILE A 1 151 ? -3.477 2.901 10.134 1.00 98.50 151 ILE A C 1
ATOM 1187 O O . ILE A 1 151 ? -4.165 1.892 10.049 1.00 98.50 151 ILE A O 1
ATOM 1191 N N . LEU A 1 152 ? -2.651 3.296 9.172 1.00 98.75 152 LEU A N 1
ATOM 1192 C CA . LEU A 1 152 ? -2.351 2.509 7.986 1.00 98.75 152 LEU A CA 1
ATOM 1193 C C . LEU A 1 152 ? -0.980 1.872 8.155 1.00 98.75 152 LEU A C 1
ATOM 1195 O O . LEU A 1 152 ? -0.003 2.579 8.410 1.00 98.75 152 LEU A O 1
ATOM 1199 N N . THR A 1 153 ? -0.915 0.561 7.964 1.00 98.62 153 THR A N 1
ATOM 1200 C CA . THR A 1 153 ? 0.335 -0.184 7.870 1.00 98.62 153 THR A CA 1
ATOM 1201 C C . THR A 1 153 ? 0.408 -0.910 6.534 1.00 98.62 153 THR A C 1
ATOM 1203 O O . THR A 1 153 ? -0.594 -1.444 6.065 1.00 98.62 153 THR A O 1
ATOM 1206 N N . ILE A 1 154 ? 1.575 -0.904 5.896 1.00 98.50 154 ILE A N 1
ATOM 1207 C CA . ILE A 1 154 ? 1.822 -1.642 4.655 1.00 98.50 154 ILE A CA 1
ATOM 1208 C C . ILE A 1 154 ? 3.059 -2.493 4.889 1.00 98.50 154 ILE A C 1
ATOM 1210 O O . ILE A 1 154 ? 4.140 -1.953 5.070 1.00 98.50 154 ILE A O 1
ATOM 1214 N N . GLN A 1 155 ? 2.891 -3.812 4.929 1.00 98.12 155 GLN A N 1
ATOM 1215 C CA . GLN A 1 155 ? 3.980 -4.748 5.195 1.00 98.12 155 GLN A CA 1
ATOM 1216 C C . GLN A 1 155 ? 4.042 -5.781 4.084 1.00 98.12 155 GLN A C 1
ATOM 1218 O O . GLN A 1 155 ? 3.003 -6.262 3.635 1.00 98.12 155 GLN A O 1
ATOM 1223 N N . SER A 1 156 ? 5.257 -6.127 3.668 1.00 96.81 156 SER A N 1
ATOM 1224 C CA . SER A 1 156 ? 5.491 -7.188 2.682 1.00 96.81 156 SER A CA 1
ATOM 1225 C C . SER A 1 156 ? 5.705 -8.566 3.301 1.00 96.81 156 SER A C 1
ATOM 1227 O O . SER A 1 156 ? 5.681 -9.569 2.595 1.00 96.81 156 SER A O 1
ATOM 1229 N N . ASP A 1 157 ? 5.895 -8.610 4.619 1.00 95.75 157 ASP A N 1
ATOM 1230 C CA . ASP A 1 157 ? 6.189 -9.819 5.371 1.00 95.75 157 ASP A CA 1
ATOM 1231 C C . ASP A 1 157 ? 5.189 -9.994 6.535 1.00 95.75 157 ASP A C 1
ATOM 1233 O O . ASP A 1 157 ? 4.921 -9.036 7.275 1.00 95.75 157 ASP A O 1
ATOM 1237 N N . PRO A 1 158 ? 4.631 -11.205 6.732 1.00 97.12 158 PRO A N 1
ATOM 1238 C CA . PRO A 1 158 ? 3.674 -11.473 7.803 1.00 97.12 158 PRO A CA 1
ATOM 1239 C C . PRO A 1 158 ? 4.270 -11.345 9.212 1.00 97.12 158 PRO A C 1
ATOM 1241 O O . PRO A 1 158 ? 3.547 -10.979 10.143 1.00 97.12 158 PRO A O 1
ATOM 1244 N N . HIS A 1 159 ? 5.565 -11.619 9.407 1.00 97.44 159 HIS A N 1
ATOM 1245 C CA . HIS A 1 159 ? 6.195 -11.465 10.720 1.00 97.44 159 HIS A CA 1
ATOM 1246 C C . HIS A 1 159 ? 6.329 -9.986 11.093 1.00 97.44 159 HIS A C 1
ATOM 1248 O O . HIS A 1 159 ? 6.012 -9.615 12.227 1.00 97.44 159 HIS A O 1
ATOM 1254 N N . GLU A 1 160 ? 6.708 -9.135 10.139 1.00 97.50 160 GLU A N 1
ATOM 1255 C CA . GLU A 1 160 ? 6.730 -7.682 10.322 1.00 97.50 160 GLU A CA 1
ATOM 1256 C C . GLU A 1 160 ? 5.330 -7.113 10.583 1.00 97.50 160 GLU A C 1
ATOM 1258 O O . GLU A 1 160 ? 5.158 -6.297 11.492 1.00 97.50 160 GLU A O 1
ATOM 1263 N N . PHE A 1 161 ? 4.302 -7.601 9.880 1.00 98.50 161 PHE A N 1
ATOM 1264 C CA . PHE A 1 161 ? 2.912 -7.233 10.165 1.00 98.50 161 PHE A CA 1
ATOM 1265 C C . PHE A 1 161 ? 2.503 -7.568 11.601 1.00 98.50 161 PHE A C 1
ATOM 1267 O O . PHE A 1 161 ? 2.020 -6.696 12.331 1.00 98.50 161 PHE A O 1
ATOM 1274 N N . ARG A 1 162 ? 2.760 -8.800 12.054 1.00 98.38 162 ARG A N 1
ATOM 1275 C CA . ARG A 1 162 ? 2.468 -9.212 13.432 1.00 98.38 162 ARG A CA 1
ATOM 1276 C C . ARG A 1 162 ? 3.237 -8.373 14.456 1.00 98.38 162 ARG A C 1
ATOM 1278 O O . ARG A 1 162 ? 2.673 -8.002 15.488 1.00 98.38 162 ARG A O 1
ATOM 1285 N N . ARG A 1 163 ? 4.502 -8.038 14.175 1.00 98.25 163 ARG A N 1
ATOM 1286 C CA . ARG A 1 163 ? 5.332 -7.171 15.027 1.00 98.25 163 ARG A CA 1
ATOM 1287 C C . ARG A 1 163 ? 4.718 -5.780 15.173 1.00 98.25 163 ARG A C 1
ATOM 1289 O O . ARG A 1 163 ? 4.591 -5.293 16.296 1.00 98.25 163 ARG A O 1
ATOM 1296 N N . VAL A 1 164 ? 4.286 -5.174 14.065 1.00 98.44 164 VAL A N 1
ATOM 1297 C CA . VAL A 1 164 ? 3.588 -3.880 14.066 1.00 98.44 164 VAL A CA 1
ATOM 1298 C C . VAL A 1 164 ? 2.299 -3.951 14.884 1.00 98.44 164 VAL A C 1
ATOM 1300 O O . VAL A 1 164 ? 2.076 -3.081 15.722 1.00 98.44 164 VAL A O 1
ATOM 1303 N N . VAL A 1 165 ? 1.476 -4.989 14.702 1.00 98.50 165 VAL A N 1
ATOM 1304 C CA . VAL A 1 165 ? 0.232 -5.172 15.473 1.00 98.50 165 VAL A CA 1
ATOM 1305 C C . VAL A 1 165 ? 0.515 -5.242 16.974 1.00 98.50 165 VAL A C 1
ATOM 1307 O O . VAL A 1 165 ? -0.075 -4.483 17.743 1.00 98.50 165 VAL A O 1
ATOM 1310 N N . ALA A 1 166 ? 1.445 -6.103 17.395 1.00 98.25 166 ALA A N 1
ATOM 1311 C CA . ALA A 1 166 ? 1.803 -6.252 18.804 1.00 98.25 166 ALA A CA 1
ATOM 1312 C C . ALA A 1 166 ? 2.315 -4.935 19.411 1.00 98.25 166 ALA A C 1
ATOM 1314 O O . ALA A 1 166 ? 1.927 -4.561 20.521 1.00 98.25 166 ALA A O 1
ATOM 1315 N N . GLU A 1 167 ? 3.149 -4.199 18.673 1.00 98.31 167 GLU A N 1
ATOM 1316 C CA . GLU A 1 167 ? 3.704 -2.933 19.143 1.00 98.31 167 GLU A CA 1
ATOM 1317 C C . GLU A 1 167 ? 2.645 -1.817 19.213 1.00 98.31 167 GLU A C 1
ATOM 1319 O O . GLU A 1 167 ? 2.617 -1.063 20.190 1.00 98.31 167 GLU A O 1
ATOM 1324 N N . LEU A 1 168 ? 1.727 -1.733 18.244 1.00 98.12 168 LEU A N 1
ATOM 1325 C CA . LEU A 1 168 ? 0.600 -0.794 18.283 1.00 98.12 168 LEU A CA 1
ATOM 1326 C C . LEU A 1 168 ? -0.300 -1.047 19.496 1.00 98.12 168 LEU A C 1
ATOM 1328 O O . LEU A 1 168 ? -0.608 -0.109 20.234 1.00 98.12 168 LEU A O 1
ATOM 1332 N N . VAL A 1 169 ? -0.665 -2.308 19.741 1.00 97.62 169 VAL A N 1
ATOM 1333 C CA . VAL A 1 169 ? -1.478 -2.712 20.898 1.00 97.62 169 VAL A CA 1
ATOM 1334 C C . VAL A 1 169 ? -0.795 -2.320 22.211 1.00 97.62 169 VAL A C 1
ATOM 1336 O O . VAL A 1 169 ? -1.416 -1.699 23.076 1.00 97.62 169 VAL A O 1
ATOM 1339 N N . ALA A 1 170 ? 0.504 -2.601 22.342 1.00 97.25 170 ALA A N 1
ATOM 1340 C CA . ALA A 1 170 ? 1.263 -2.291 23.551 1.00 97.25 170 ALA A CA 1
ATOM 1341 C C . ALA A 1 170 ? 1.427 -0.780 23.807 1.00 97.25 170 ALA A C 1
ATOM 1343 O O . ALA A 1 170 ? 1.430 -0.347 24.969 1.00 97.25 170 ALA A O 1
ATOM 1344 N N . ARG A 1 171 ? 1.589 0.018 22.740 1.00 95.75 171 ARG A N 1
ATOM 1345 C CA . ARG A 1 171 ? 1.891 1.459 22.816 1.00 95.75 171 ARG A CA 1
ATOM 1346 C C . ARG A 1 171 ? 0.655 2.339 22.928 1.00 95.75 171 ARG A C 1
ATOM 1348 O O . ARG A 1 171 ? 0.693 3.303 23.685 1.00 95.75 171 ARG A O 1
ATOM 1355 N N . LEU A 1 172 ? -0.405 2.048 22.174 1.00 93.12 172 LEU A N 1
ATOM 1356 C CA . LEU A 1 172 ? -1.589 2.909 22.128 1.00 93.12 172 LEU A CA 1
ATOM 1357 C C . LEU A 1 172 ? -2.474 2.729 23.354 1.00 93.12 172 LEU A C 1
ATOM 1359 O O . LEU A 1 172 ? -2.977 3.719 23.875 1.00 93.12 172 LEU A O 1
ATOM 1363 N N . ARG A 1 173 ? -2.647 1.482 23.820 1.00 89.06 173 ARG A N 1
ATOM 1364 C CA . ARG A 1 173 ? -3.461 1.136 25.002 1.00 89.06 173 ARG A CA 1
ATOM 1365 C C . ARG A 1 173 ? -4.874 1.742 24.990 1.00 89.06 173 ARG A C 1
ATOM 1367 O O . ARG A 1 173 ? -5.444 2.021 26.040 1.00 89.06 173 ARG A O 1
ATOM 1374 N N . GLN A 1 174 ? -5.424 1.952 23.799 1.00 92.00 174 GLN A N 1
ATOM 1375 C CA . GLN A 1 174 ? -6.754 2.501 23.553 1.00 92.00 174 GLN A CA 1
ATOM 1376 C C . GLN A 1 174 ? -7.294 1.937 22.232 1.00 92.00 174 GLN A C 1
ATOM 1378 O O . GLN A 1 174 ? -6.477 1.523 21.404 1.00 92.00 174 GLN A O 1
ATOM 1383 N N . PRO A 1 175 ? -8.620 1.949 22.003 1.00 95.81 175 PRO A N 1
ATOM 1384 C CA . PRO A 1 175 ? -9.207 1.522 20.736 1.00 95.81 175 PRO A CA 1
ATOM 1385 C C . PRO A 1 175 ? -8.631 2.288 19.537 1.00 95.81 175 PRO A C 1
ATOM 1387 O O . PRO A 1 175 ? -8.423 3.503 19.594 1.00 95.81 175 PRO A O 1
ATOM 1390 N N . PHE A 1 176 ? -8.399 1.588 18.428 1.00 97.25 176 PHE A N 1
ATOM 1391 C CA . PHE A 1 176 ? -7.934 2.182 17.172 1.00 97.25 176 PHE A CA 1
ATOM 1392 C C . PHE A 1 176 ? -8.458 1.410 15.957 1.00 97.25 176 PHE A C 1
ATOM 1394 O O . PHE A 1 176 ? -8.958 0.293 16.065 1.00 97.25 176 PHE A O 1
ATOM 1401 N N . ILE A 1 177 ? -8.348 2.018 14.781 1.00 97.94 177 ILE A N 1
ATOM 1402 C CA . ILE A 1 177 ? -8.645 1.398 13.491 1.00 97.94 177 ILE A CA 1
ATOM 1403 C C . ILE A 1 177 ? -7.313 1.072 12.818 1.00 97.94 177 ILE A C 1
ATOM 1405 O O . ILE A 1 177 ? -6.494 1.970 12.615 1.00 97.94 177 ILE A O 1
ATOM 1409 N N . LEU A 1 178 ? -7.105 -0.191 12.455 1.00 98.62 178 LEU A N 1
ATOM 1410 C CA . LEU A 1 178 ? -5.979 -0.650 11.653 1.00 98.62 178 LEU A CA 1
ATOM 1411 C C . LEU A 1 178 ? -6.428 -0.897 10.211 1.00 98.62 178 LEU A C 1
ATOM 1413 O O . LEU A 1 178 ? -7.329 -1.691 9.949 1.00 98.62 178 LEU A O 1
ATOM 1417 N N . LEU A 1 179 ? -5.766 -0.224 9.280 1.00 98.75 179 LEU A N 1
ATOM 1418 C CA . LEU A 1 179 ? -5.906 -0.404 7.844 1.00 98.75 179 LEU A CA 1
ATOM 1419 C C . LEU A 1 179 ? -4.658 -1.107 7.311 1.00 98.75 179 LEU A C 1
ATOM 1421 O O . LEU A 1 179 ? -3.538 -0.756 7.694 1.00 98.75 179 LEU A O 1
ATOM 1425 N N . ALA A 1 180 ? -4.852 -2.041 6.387 1.00 98.62 180 ALA A N 1
ATOM 1426 C CA . ALA A 1 180 ? -3.782 -2.681 5.625 1.00 98.62 180 ALA A CA 1
ATOM 1427 C C . ALA A 1 180 ? -4.232 -2.907 4.176 1.00 98.62 180 ALA A C 1
ATOM 1429 O O . ALA A 1 180 ? -5.441 -2.942 3.933 1.00 98.62 180 ALA A O 1
ATOM 1430 N N . PRO A 1 181 ? -3.316 -3.039 3.197 1.00 98.38 181 PRO A N 1
ATOM 1431 C CA . PRO A 1 181 ? -3.707 -3.243 1.806 1.00 98.38 181 PRO A CA 1
ATOM 1432 C C . PRO A 1 181 ? -4.640 -4.443 1.625 1.00 98.38 181 PRO A C 1
ATOM 1434 O O . PRO A 1 181 ? -5.667 -4.307 0.961 1.00 98.38 181 PRO A O 1
ATOM 1437 N N . THR A 1 182 ? -4.328 -5.577 2.254 1.00 98.12 182 THR A N 1
ATOM 1438 C CA . THR A 1 182 ? -5.199 -6.756 2.281 1.00 98.12 182 THR A CA 1
ATOM 1439 C C . THR A 1 182 ? -5.281 -7.360 3.682 1.00 98.12 182 THR A C 1
ATOM 1441 O O . THR A 1 182 ? -4.572 -6.951 4.602 1.00 98.12 182 THR A O 1
ATOM 1444 N N . SER A 1 183 ? -6.143 -8.364 3.864 1.00 97.38 183 SER A N 1
ATOM 1445 C CA . SER A 1 183 ? -6.173 -9.185 5.083 1.00 97.38 183 SER A CA 1
ATOM 1446 C C . SER A 1 183 ? -5.188 -10.361 5.061 1.00 97.38 183 SER A C 1
ATOM 1448 O O . SER A 1 183 ? -5.227 -11.191 5.965 1.00 97.38 183 SER A O 1
ATOM 1450 N N . THR A 1 184 ? -4.319 -10.475 4.050 1.00 97.00 184 THR A N 1
ATOM 1451 C CA . THR A 1 184 ? -3.466 -11.663 3.838 1.00 97.00 184 THR A CA 1
ATOM 1452 C C . THR A 1 184 ? -2.499 -11.914 4.998 1.00 97.00 184 THR A C 1
ATOM 1454 O O . THR A 1 184 ? -2.225 -13.065 5.330 1.00 97.00 184 THR A O 1
ATOM 1457 N N . HIS A 1 185 ? -2.014 -10.855 5.652 1.00 97.88 185 HIS A N 1
ATOM 1458 C CA . HIS A 1 185 ? -1.121 -10.957 6.813 1.00 97.88 185 HIS A CA 1
ATOM 1459 C C . HIS A 1 185 ? -1.854 -11.004 8.168 1.00 97.88 185 HIS A C 1
ATOM 1461 O O . HIS A 1 185 ? -1.213 -11.136 9.212 1.00 97.88 185 HIS A O 1
ATOM 1467 N N . LEU A 1 186 ? -3.190 -10.911 8.182 1.00 98.00 186 LEU A N 1
ATOM 1468 C CA . LEU A 1 186 ? -3.980 -10.994 9.408 1.00 98.00 186 LEU A CA 1
ATOM 1469 C C . LEU A 1 186 ? -4.222 -12.459 9.792 1.00 98.00 186 LEU A C 1
ATOM 1471 O O . LEU A 1 186 ? -5.187 -13.087 9.362 1.00 98.00 186 LEU A O 1
ATOM 1475 N N . ASP A 1 187 ? -3.355 -12.991 10.646 1.00 97.56 187 ASP A N 1
ATOM 1476 C CA . ASP A 1 187 ? -3.539 -14.306 11.258 1.00 97.56 187 ASP A CA 1
ATOM 1477 C C . ASP A 1 187 ? -4.326 -14.258 12.586 1.00 97.56 187 ASP A C 1
ATOM 1479 O O . ASP A 1 187 ? -4.702 -13.195 13.088 1.00 97.56 187 ASP A O 1
ATOM 1483 N N . ALA A 1 188 ? -4.564 -15.435 13.174 1.00 97.88 188 ALA A N 1
ATOM 1484 C CA . ALA A 1 188 ? -5.307 -15.582 14.425 1.00 97.88 188 ALA A CA 1
ATOM 1485 C C . ALA A 1 188 ? -4.662 -14.848 15.615 1.00 97.88 188 ALA A C 1
ATOM 1487 O O . ALA A 1 188 ? -5.380 -14.276 16.432 1.00 97.88 188 ALA A O 1
ATOM 1488 N N . SER A 1 189 ? -3.328 -14.818 15.703 1.00 97.44 189 SER A N 1
ATOM 1489 C CA . SER A 1 189 ? -2.620 -14.116 16.780 1.00 97.44 189 SER A CA 1
ATOM 1490 C C . SER A 1 189 ? -2.768 -12.602 16.640 1.00 97.44 189 SER A C 1
ATOM 1492 O O . SER A 1 189 ? -2.984 -11.906 17.629 1.00 97.44 189 SER A O 1
ATOM 1494 N N . CYS A 1 190 ? -2.704 -12.081 15.413 1.00 98.19 190 CYS A N 1
ATOM 1495 C CA . CYS A 1 190 ? -2.998 -10.676 15.144 1.00 98.19 190 CYS A CA 1
ATOM 1496 C C . CYS A 1 190 ? -4.446 -10.331 15.521 1.00 98.19 190 CYS A C 1
ATOM 1498 O O . CYS A 1 190 ? -4.680 -9.320 16.183 1.00 98.19 190 CYS A O 1
ATOM 1500 N N . ALA A 1 191 ? -5.409 -11.174 15.140 1.00 98.00 191 ALA A N 1
ATOM 1501 C CA . ALA A 1 191 ? -6.820 -10.965 15.457 1.00 98.00 191 ALA A CA 1
ATOM 1502 C C . ALA A 1 191 ? -7.086 -10.951 16.973 1.00 98.00 191 ALA A C 1
ATOM 1504 O O . ALA A 1 191 ? -7.807 -10.080 17.457 1.00 98.00 191 ALA A O 1
ATOM 1505 N N . GLU A 1 192 ? -6.466 -11.862 17.728 1.00 98.25 192 GLU A N 1
ATOM 1506 C CA . GLU A 1 192 ? -6.555 -11.905 19.192 1.00 98.25 192 GLU A CA 1
ATOM 1507 C C . GLU A 1 192 ? -6.003 -10.622 19.832 1.00 98.25 192 GLU A C 1
ATOM 1509 O O . GLU A 1 192 ? -6.686 -9.986 20.636 1.00 98.25 192 GLU A O 1
ATOM 1514 N N . LEU A 1 193 ? -4.809 -10.183 19.417 1.00 98.12 193 LEU A N 1
ATOM 1515 C CA . LEU A 1 193 ? -4.192 -8.949 19.915 1.00 98.12 193 LEU A CA 1
ATOM 1516 C C . LEU A 1 193 ? -5.064 -7.715 19.649 1.00 98.12 193 LEU A C 1
ATOM 1518 O O . LEU A 1 193 ? -5.246 -6.877 20.537 1.00 98.12 193 LEU A O 1
ATOM 1522 N N . LEU A 1 194 ? -5.616 -7.602 18.439 1.00 98.19 194 LEU A N 1
ATOM 1523 C CA . LEU A 1 194 ? -6.502 -6.497 18.072 1.00 98.19 194 LEU A CA 1
ATOM 1524 C C . LEU A 1 194 ? -7.803 -6.532 18.880 1.00 98.19 194 LEU A C 1
ATOM 1526 O O . LEU A 1 194 ? -8.229 -5.491 19.379 1.00 98.19 194 LEU A O 1
ATOM 1530 N N . ALA A 1 195 ? -8.390 -7.714 19.087 1.00 97.50 195 ALA A N 1
ATOM 1531 C CA . ALA A 1 195 ? -9.581 -7.876 19.916 1.00 97.50 195 ALA A CA 1
ATOM 1532 C C . ALA A 1 195 ? -9.327 -7.445 21.371 1.00 97.50 195 ALA A C 1
ATOM 1534 O O . ALA A 1 195 ? -10.132 -6.701 21.935 1.00 97.50 195 ALA A O 1
ATOM 1535 N N . CYS A 1 196 ? -8.183 -7.818 21.959 1.00 96.25 196 CYS A N 1
ATOM 1536 C CA . CYS A 1 196 ? -7.788 -7.373 23.300 1.00 96.25 196 CYS A CA 1
ATOM 1537 C C . CYS A 1 196 ? -7.674 -5.844 23.412 1.00 96.25 196 CYS A C 1
ATOM 1539 O O . CYS A 1 196 ? -7.997 -5.277 24.455 1.00 96.25 196 CYS A O 1
ATOM 1541 N N . ALA A 1 197 ? -7.241 -5.170 22.345 1.00 95.69 197 ALA A N 1
ATOM 1542 C CA . ALA A 1 197 ? -7.133 -3.713 22.288 1.00 95.69 197 ALA A CA 1
ATOM 1543 C C . ALA A 1 197 ? -8.431 -3.001 21.871 1.00 95.69 197 ALA A C 1
ATOM 1545 O O . ALA A 1 197 ? -8.437 -1.774 21.776 1.00 95.69 197 ALA A O 1
ATOM 1546 N N . GLN A 1 198 ? -9.512 -3.746 21.603 1.00 96.12 198 GLN A N 1
ATOM 1547 C CA . GLN A 1 198 ? -10.747 -3.229 21.001 1.00 96.12 198 GLN A CA 1
ATOM 1548 C C . GLN A 1 198 ? -10.482 -2.488 19.677 1.00 96.12 198 GLN A C 1
ATOM 1550 O O . GLN A 1 198 ? -11.102 -1.468 19.375 1.00 96.12 198 GLN A O 1
ATOM 1555 N N . ALA A 1 199 ? -9.520 -2.985 18.898 1.00 97.62 199 ALA A N 1
ATOM 1556 C CA . ALA A 1 199 ? -9.142 -2.417 17.619 1.00 97.62 199 ALA A CA 1
ATOM 1557 C C . ALA A 1 199 ? -9.906 -3.081 16.466 1.00 97.62 199 ALA A C 1
ATOM 1559 O O . ALA A 1 199 ? -10.046 -4.303 16.413 1.00 97.62 199 ALA A O 1
ATOM 1560 N N . GLY A 1 200 ? -10.381 -2.269 15.523 1.00 96.75 200 GLY A N 1
ATOM 1561 C CA . GLY A 1 200 ? -10.996 -2.751 14.286 1.00 96.75 200 GLY A CA 1
ATOM 1562 C C . GLY A 1 200 ? -9.953 -2.921 13.184 1.00 96.75 200 GLY A C 1
ATOM 1563 O O . GLY A 1 200 ? -9.091 -2.059 13.031 1.00 96.75 200 GLY A O 1
ATOM 1564 N N . PHE A 1 201 ? -10.046 -3.992 12.396 1.00 98.31 201 PHE A N 1
ATOM 1565 C CA . PHE A 1 201 ? -9.218 -4.198 11.205 1.00 98.31 201 PHE A CA 1
ATOM 1566 C C . PHE A 1 201 ? -10.045 -4.049 9.927 1.00 98.31 201 PHE A C 1
ATOM 1568 O O . PHE A 1 201 ? -11.134 -4.612 9.837 1.00 98.31 201 PHE A O 1
ATOM 1575 N N . PHE A 1 202 ? -9.502 -3.353 8.925 1.00 97.81 202 PHE A N 1
ATOM 1576 C CA . PHE A 1 202 ? -10.123 -3.219 7.607 1.00 97.81 202 PHE A CA 1
ATOM 1577 C C . PHE A 1 202 ? -9.073 -3.375 6.498 1.00 97.81 202 PHE A C 1
ATOM 1579 O O . PHE A 1 202 ? -8.165 -2.550 6.360 1.00 97.81 202 PHE A O 1
AT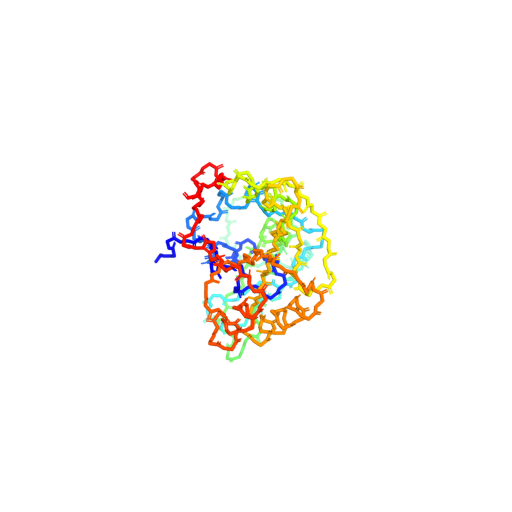OM 1586 N N . GLY A 1 203 ? -9.220 -4.424 5.684 1.00 98.06 203 GLY A N 1
ATOM 1587 C CA . GLY A 1 203 ? -8.439 -4.614 4.460 1.00 98.06 203 GLY A CA 1
ATOM 1588 C C . GLY A 1 203 ? -8.931 -3.683 3.350 1.00 98.06 203 GLY A C 1
ATOM 1589 O O . GLY A 1 203 ? -10.127 -3.645 3.048 1.00 98.06 203 GLY A O 1
ATOM 1590 N N . LEU A 1 204 ? -8.031 -2.911 2.741 1.00 98.25 204 LEU A N 1
ATOM 1591 C CA . LEU A 1 204 ? -8.394 -1.951 1.693 1.00 98.25 204 LEU A CA 1
ATOM 1592 C C . LEU A 1 204 ? -8.979 -2.643 0.455 1.00 98.25 204 LEU A C 1
ATOM 1594 O O . LEU A 1 204 ? -9.861 -2.091 -0.189 1.00 98.25 204 LEU A O 1
ATOM 1598 N N . ASP A 1 205 ? -8.562 -3.867 0.153 1.00 96.44 205 ASP A N 1
ATOM 1599 C CA . ASP A 1 205 ? -9.128 -4.709 -0.906 1.00 96.44 205 ASP A CA 1
ATOM 1600 C C . ASP A 1 205 ? -10.597 -5.071 -0.750 1.00 96.44 205 ASP A C 1
ATOM 1602 O O . ASP A 1 205 ? -11.283 -5.248 -1.758 1.00 96.44 205 ASP A O 1
ATOM 1606 N N . SER A 1 206 ? -11.090 -5.104 0.480 1.00 95.69 206 SER A N 1
ATOM 1607 C CA . SER A 1 206 ? -12.492 -5.392 0.773 1.00 95.69 206 SER A CA 1
ATOM 1608 C C . SER A 1 206 ? -13.348 -4.128 0.896 1.00 95.69 206 SER A C 1
ATOM 1610 O O . SER A 1 206 ? -14.563 -4.198 0.719 1.00 95.69 206 SER A O 1
ATOM 1612 N N . HIS A 1 207 ? -12.730 -2.979 1.187 1.00 95.75 207 HIS A N 1
ATOM 1613 C CA . HIS A 1 207 ? -13.431 -1.756 1.602 1.00 95.75 207 HIS A CA 1
ATOM 1614 C C . HIS A 1 207 ? -13.127 -0.514 0.769 1.00 95.75 207 HIS A C 1
ATOM 1616 O O . HIS A 1 207 ? -13.686 0.539 1.050 1.00 95.75 207 HIS A O 1
ATOM 1622 N N . VAL A 1 208 ? -12.183 -0.574 -0.172 1.00 96.94 208 VAL A N 1
ATOM 1623 C CA . VAL A 1 208 ? -11.796 0.582 -0.979 1.00 96.94 208 VAL A CA 1
ATOM 1624 C C . VAL A 1 208 ? -11.508 0.160 -2.412 1.00 96.94 208 VAL A C 1
ATOM 1626 O O . VAL A 1 208 ? -10.676 -0.702 -2.692 1.00 96.94 208 VAL A O 1
ATOM 1629 N N . ARG A 1 209 ? -12.145 0.833 -3.363 1.00 96.00 209 ARG A N 1
ATOM 1630 C CA . ARG A 1 209 ? -11.927 0.655 -4.799 1.00 96.00 209 ARG A CA 1
ATOM 1631 C C . ARG A 1 209 ? -11.184 1.845 -5.382 1.00 96.00 209 ARG A C 1
ATOM 1633 O O . ARG A 1 209 ? -11.408 2.993 -4.999 1.00 96.00 209 ARG A O 1
ATOM 1640 N N . LEU A 1 210 ? -10.313 1.564 -6.348 1.00 95.94 210 LEU A N 1
ATOM 1641 C CA . LEU A 1 210 ? -9.681 2.581 -7.180 1.00 95.94 210 LEU A CA 1
ATOM 1642 C C . LEU A 1 210 ? -10.497 2.776 -8.458 1.00 95.94 210 LEU A C 1
ATOM 1644 O O . LEU A 1 210 ? -10.636 1.842 -9.248 1.00 95.94 210 LEU A O 1
ATOM 1648 N N . SER A 1 211 ? -10.983 3.993 -8.684 1.00 93.56 211 SER A N 1
ATOM 1649 C CA . SER A 1 211 ? -11.646 4.360 -9.935 1.00 93.56 211 SER A CA 1
ATOM 1650 C C . SER A 1 211 ? -10.645 4.567 -11.078 1.00 93.56 211 SER A C 1
ATOM 1652 O O . SER A 1 211 ? -9.463 4.849 -10.861 1.00 93.56 211 SER A O 1
ATOM 1654 N N . GLU A 1 212 ? -11.134 4.540 -12.317 1.00 90.25 212 GLU A N 1
ATOM 1655 C CA . GLU A 1 212 ? -10.346 4.870 -13.517 1.00 90.25 212 GLU A CA 1
ATOM 1656 C C . GLU A 1 212 ? -9.808 6.312 -13.505 1.00 90.25 212 GLU A C 1
ATOM 1658 O O . GLU A 1 212 ? -8.793 6.632 -14.127 1.00 90.25 212 GLU A O 1
ATOM 1663 N N . HIS A 1 213 ? -10.449 7.203 -12.747 1.00 90.75 213 HIS A N 1
ATOM 1664 C CA . HIS A 1 213 ? -9.990 8.578 -12.569 1.00 90.75 213 HIS A CA 1
ATOM 1665 C C . HIS A 1 213 ? -8.889 8.704 -11.507 1.00 90.75 213 HIS A C 1
ATOM 1667 O O . HIS A 1 213 ? -8.298 9.776 -11.364 1.00 90.75 213 HIS A O 1
ATOM 1673 N N . GLY A 1 214 ? -8.544 7.619 -10.809 1.00 91.00 214 GLY A N 1
ATOM 1674 C CA . GLY A 1 214 ? -7.540 7.617 -9.750 1.00 91.00 214 GLY A CA 1
ATOM 1675 C C . GLY A 1 214 ? -8.068 8.163 -8.423 1.00 91.00 214 GLY A C 1
ATOM 1676 O O . GLY A 1 214 ? -7.283 8.658 -7.617 1.00 91.00 214 GLY A O 1
ATOM 1677 N N . THR A 1 215 ? -9.385 8.111 -8.204 1.00 95.38 215 THR A N 1
ATOM 1678 C CA . THR A 1 215 ? -10.025 8.428 -6.918 1.00 95.38 215 THR A CA 1
ATOM 1679 C C . THR A 1 215 ? -10.317 7.148 -6.138 1.00 95.38 215 THR A C 1
ATOM 1681 O O . THR A 1 215 ? -10.527 6.092 -6.733 1.00 95.38 215 THR A O 1
ATOM 1684 N N . LEU A 1 216 ? -10.317 7.244 -4.807 1.00 97.00 216 LEU A N 1
ATOM 1685 C CA . LEU A 1 216 ? -10.692 6.139 -3.925 1.00 97.00 216 LEU A CA 1
ATOM 1686 C C . LEU A 1 216 ? -12.164 6.260 -3.540 1.00 97.00 216 LEU A C 1
ATOM 1688 O O . LEU A 1 216 ? -12.630 7.363 -3.242 1.00 97.00 216 LEU A O 1
ATOM 1692 N N . GLN A 1 217 ? -12.867 5.135 -3.554 1.00 95.06 217 GLN A N 1
ATOM 1693 C CA . GLN A 1 217 ? -14.273 5.004 -3.175 1.00 95.06 217 GLN A CA 1
ATOM 1694 C C . GLN A 1 217 ? -14.411 3.861 -2.165 1.00 95.06 217 GLN A C 1
ATOM 1696 O O . GLN A 1 217 ? -13.652 2.902 -2.299 1.00 95.06 217 GLN A O 1
ATOM 1701 N N . PRO A 1 218 ? -15.312 3.959 -1.175 1.00 90.56 218 PRO A N 1
ATOM 1702 C CA . PRO A 1 218 ? -15.625 2.838 -0.292 1.00 90.56 218 PRO A CA 1
ATOM 1703 C C . PRO A 1 218 ? -16.275 1.662 -1.045 1.00 90.56 218 PRO A C 1
ATOM 1705 O O . PRO A 1 218 ? -16.842 1.892 -2.142 1.00 90.56 218 PRO A O 1
#

Foldseek 3Di:
DPQALLVLLLQDAQQKDFLVSSCVRRPLCSPLCCVQWKDFDPDWAQWHAAPPPRATFGKDFAPLPPDPPPDPDPDDDDPRDGWTWTAGPDVVRPGDIDTDDSNRRTMMGTDVLRVLVLVCVQVVFAADWADPPARQKTFGGADDPNQATEMEHEHNDLVSVLVVLQVCLVPVLAEYEYEYQACPSVDPSSVVSNVVRNYHYDHCRVAWHQDPNSGIHD

Radius of gyration: 21.68 Å; chains: 1; bounding box: 47×34×70 Å